Protein AF-A0A177WPM2-F1 (afdb_monomer)

Foldseek 3Di:
DDDDDDDDDDDDPDDDDDDDDDDDDDDDDDDDDDDDDDDPPDDPPPPPVDDPADDPPVRCCVQQPPDDPVLLVLLLVLLVLVLVLVVLVVVLVVLVVVLVVLVVVLVVLVVVLVVCVVPDDPVNVVSVVVSVVSVVVSVVSVVVSVVSVVVSVVSVVVSVVSVVVSLVPPDQDDDDDCRVVVSVVVVSSSVSSNCSNNVVD

Mean predicted aligned error: 16.19 Å

Nearest PDB structures (foldseek):
  6b87-assembly3_C  TM=9.084E-01  e=5.762E-01  synthetic construct
  2i1k-assembly1_A  TM=8.557E-01  e=1.592E+00  Spodoptera frugiperda
  8otz-assembly1_DP  TM=5.257E-01  e=4.172E+00  Bos taurus
  6nct-assembly1_B  TM=4.388E-01  e=2.195E+00  Homo sapiens
  4ovv-assembly1_B  TM=3.674E-01  e=1.356E+00  Homo sapiens

Sequence (201 aa):
MKLSITVLSSVLAVCSVTIANPVDPSSTMSAEVSTSTASPSATPADGSDYPVFPSPDDGLERYCGPFNSDEIAAIQKIAKTRAKIDKMFSKLYNLRLEINAQKKVITEAEQRLNTLLQTPDQESNIAEAELEKHRSVLEELRAELQKLIDKVKSLTKKNKNSKELFIKNLPHESSTDDENSLQSKTIFAYDKCFDYFYYRL

pLDDT: mean 76.06, std 23.15, range [34.16, 98.62]

Structure (mmCIF, N/CA/C/O backbone):
data_AF-A0A177WPM2-F1
#
_entry.id   AF-A0A177WPM2-F1
#
loop_
_atom_site.group_PDB
_atom_site.id
_atom_site.type_symbol
_atom_site.label_atom_id
_atom_site.label_alt_id
_atom_site.label_comp_id
_atom_site.label_asym_id
_atom_site.label_entity_id
_atom_site.label_seq_id
_atom_site.pdbx_PDB_ins_code
_atom_site.Cartn_x
_atom_site.Cartn_y
_atom_site.Cartn_z
_atom_site.occupancy
_atom_site.B_iso_or_equiv
_atom_site.auth_seq_id
_atom_site.auth_comp_id
_atom_site.auth_asym_id
_atom_site.auth_atom_id
_atom_site.pdbx_PDB_model_num
ATOM 1 N N . MET A 1 1 ? -5.002 -29.708 17.224 1.00 40.16 1 MET A N 1
ATOM 2 C CA . MET A 1 1 ? -6.419 -29.544 16.835 1.00 40.16 1 MET A CA 1
ATOM 3 C C . MET A 1 1 ? -6.631 -2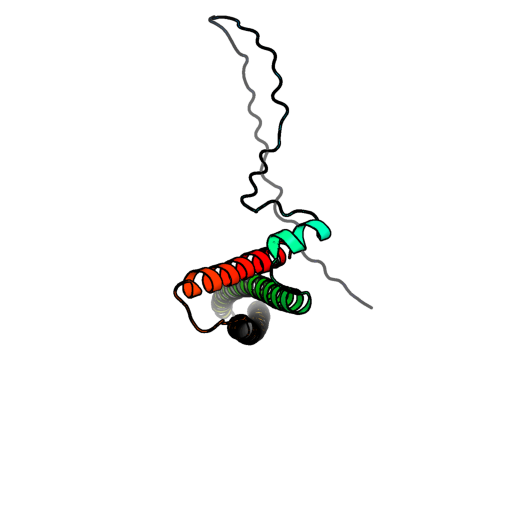8.079 16.492 1.00 40.16 1 MET A C 1
ATOM 5 O O . MET A 1 1 ? -6.278 -27.235 17.301 1.00 40.16 1 MET A O 1
ATOM 9 N N . LYS A 1 2 ? -7.067 -27.781 15.264 1.00 39.41 2 LYS A N 1
ATOM 10 C CA . LYS A 1 2 ? -7.364 -26.423 14.783 1.00 39.41 2 LYS A CA 1
ATOM 11 C C . LYS A 1 2 ? -8.858 -26.179 14.983 1.00 39.41 2 LYS A C 1
ATOM 13 O O . LYS A 1 2 ? -9.643 -27.006 14.533 1.00 39.41 2 LYS A O 1
ATOM 18 N N . LEU A 1 3 ? -9.235 -25.078 15.626 1.00 38.34 3 LEU A N 1
ATOM 19 C CA . LEU A 1 3 ? -10.618 -24.607 15.659 1.00 38.34 3 LEU A CA 1
ATOM 20 C C . LEU A 1 3 ? -10.690 -23.298 14.880 1.00 38.34 3 LEU A C 1
ATOM 22 O O . LEU A 1 3 ? -10.199 -22.261 15.316 1.00 38.34 3 LEU A O 1
ATOM 26 N N . SER A 1 4 ? -11.252 -23.405 13.682 1.00 43.75 4 SER A N 1
ATOM 27 C CA . SER A 1 4 ? -11.635 -22.296 12.821 1.00 43.75 4 SER A CA 1
ATOM 28 C C . SER A 1 4 ? -12.949 -21.725 13.347 1.00 43.75 4 SER A C 1
ATOM 30 O O . SER A 1 4 ? -13.940 -22.448 13.402 1.00 43.75 4 SER A O 1
ATOM 32 N N . ILE A 1 5 ? -12.972 -20.449 13.724 1.00 46.88 5 ILE A N 1
ATOM 33 C CA . ILE A 1 5 ? -14.212 -19.736 14.044 1.00 46.88 5 ILE A CA 1
ATOM 34 C C . ILE A 1 5 ? -14.462 -18.745 12.909 1.00 46.88 5 ILE A C 1
ATOM 36 O O . ILE A 1 5 ? -13.789 -17.725 12.787 1.00 46.88 5 ILE A O 1
ATOM 40 N N . THR A 1 6 ? -15.408 -19.102 12.045 1.00 51.56 6 THR A N 1
ATOM 41 C CA . THR A 1 6 ? -15.988 -18.243 11.011 1.00 51.56 6 THR A CA 1
ATOM 42 C C . THR A 1 6 ? -17.313 -17.714 11.556 1.00 51.56 6 THR A C 1
ATOM 44 O O . THR A 1 6 ? -18.275 -18.458 11.704 1.00 51.56 6 THR A O 1
ATOM 47 N N . VAL A 1 7 ? -17.329 -16.432 11.903 1.00 51.81 7 VAL A N 1
ATOM 48 C CA . VAL A 1 7 ? -18.428 -15.652 12.497 1.00 51.81 7 VAL A CA 1
ATOM 49 C C . VAL A 1 7 ? -18.253 -14.284 11.820 1.00 51.81 7 VAL A C 1
ATOM 51 O O . VAL A 1 7 ? -17.165 -13.734 11.896 1.00 51.81 7 VAL A O 1
ATOM 54 N N . LEU A 1 8 ? -19.157 -13.677 11.056 1.00 41.59 8 LEU A N 1
ATOM 55 C CA . LEU A 1 8 ? -20.591 -13.826 10.879 1.00 41.59 8 LEU A CA 1
ATOM 56 C C . LEU A 1 8 ? -20.920 -13.169 9.514 1.00 41.59 8 LEU A C 1
ATOM 58 O O . LEU A 1 8 ? -20.609 -11.999 9.307 1.00 41.59 8 LEU A O 1
ATOM 62 N N . SER A 1 9 ? -21.546 -13.887 8.583 1.00 46.09 9 SER A N 1
ATOM 63 C CA . SER A 1 9 ? -22.223 -13.295 7.421 1.00 46.09 9 SER A CA 1
ATOM 64 C C . SER A 1 9 ? -23.662 -13.773 7.481 1.00 46.09 9 SER A C 1
ATOM 66 O O . SER A 1 9 ? -23.925 -14.916 7.125 1.00 46.09 9 SER A O 1
ATOM 68 N N . SER A 1 10 ? -24.554 -12.965 8.060 1.00 43.94 10 SER A N 1
ATOM 69 C CA . SER A 1 10 ? -26.019 -13.106 7.962 1.00 43.94 10 SER A CA 1
ATOM 70 C C . SER A 1 10 ? -26.719 -12.054 8.818 1.00 43.94 10 SER A C 1
ATOM 72 O O . SER A 1 10 ? -27.220 -12.361 9.892 1.00 43.94 10 SER A O 1
ATOM 74 N N . VAL A 1 11 ? -26.790 -10.816 8.338 1.00 57.12 11 VAL A N 1
ATOM 75 C CA . VAL A 1 11 ? -27.919 -9.926 8.640 1.00 57.12 11 VAL A CA 1
ATOM 76 C C . VAL A 1 11 ? -28.103 -9.056 7.405 1.00 57.12 11 VAL A C 1
ATOM 78 O O . VAL A 1 11 ? -27.207 -8.278 7.111 1.00 57.12 11 VAL A O 1
ATOM 81 N N . LEU A 1 12 ? -29.195 -9.268 6.662 1.00 48.56 12 LEU A N 1
ATOM 82 C CA . LEU A 1 12 ? -29.931 -8.313 5.808 1.00 48.56 12 LEU A CA 1
ATOM 83 C C . LEU A 1 12 ? -30.777 -9.098 4.787 1.00 48.56 12 LEU A C 1
ATOM 85 O O . LEU A 1 12 ? -30.437 -9.195 3.613 1.00 48.56 12 LEU A O 1
ATOM 89 N N . ALA A 1 13 ? -31.891 -9.674 5.239 1.00 45.53 13 ALA A N 1
ATOM 90 C CA . ALA A 1 13 ? -32.932 -10.171 4.339 1.00 45.53 13 ALA A CA 1
ATOM 91 C C . ALA A 1 13 ? -34.299 -10.184 5.036 1.00 45.53 13 ALA A C 1
ATOM 93 O O . ALA A 1 13 ? -34.909 -11.234 5.200 1.00 45.53 13 ALA A O 1
ATOM 94 N N . VAL A 1 14 ? -34.777 -9.013 5.463 1.00 48.50 14 VAL A N 1
ATOM 95 C CA . VAL A 1 14 ? -36.208 -8.792 5.725 1.00 48.50 14 VAL A CA 1
ATOM 96 C C . VAL A 1 14 ? -36.560 -7.371 5.285 1.00 48.50 14 VAL A C 1
ATOM 98 O O . VAL A 1 14 ? -36.500 -6.442 6.079 1.00 48.50 14 VAL A O 1
ATOM 101 N N . CYS A 1 15 ? -36.918 -7.207 4.011 1.00 46.34 15 CYS A N 1
ATOM 102 C CA . CYS A 1 15 ? -37.706 -6.067 3.539 1.00 46.34 15 CYS A CA 1
ATOM 103 C C . CYS A 1 15 ? -38.828 -6.598 2.643 1.00 46.34 15 CYS A C 1
ATOM 105 O O . CYS A 1 15 ? -38.654 -6.863 1.458 1.00 46.34 15 CYS A O 1
ATOM 107 N N . SER A 1 16 ? -39.945 -6.822 3.325 1.00 42.31 16 SER A N 1
ATOM 108 C CA . SER A 1 16 ? -41.338 -6.975 2.926 1.00 42.31 16 SER A CA 1
ATOM 109 C C . SER A 1 16 ? -41.726 -6.702 1.469 1.00 42.31 16 SER A C 1
ATOM 111 O O . SER A 1 16 ? -41.547 -5.615 0.927 1.00 42.31 16 SER A O 1
ATOM 113 N N . VAL A 1 17 ? -42.404 -7.705 0.914 1.00 43.28 17 VAL A N 1
ATOM 114 C CA . VAL A 1 17 ? -43.267 -7.647 -0.264 1.00 43.28 17 VAL A CA 1
ATOM 115 C C . VAL A 1 17 ? -44.535 -6.858 0.079 1.00 43.28 17 VAL A C 1
ATOM 117 O O . VAL A 1 17 ? -45.281 -7.266 0.966 1.00 43.28 17 VAL A O 1
ATOM 120 N N . THR A 1 18 ? -44.823 -5.795 -0.673 1.00 51.38 18 THR A N 1
ATOM 121 C CA . THR A 1 18 ? -46.186 -5.259 -0.805 1.00 51.38 18 THR A CA 1
ATOM 122 C C . THR A 1 18 ? -46.524 -5.209 -2.289 1.00 51.38 18 THR A C 1
ATOM 124 O O . THR A 1 18 ? -46.035 -4.359 -3.029 1.00 51.38 18 THR A O 1
ATOM 127 N N . ILE A 1 19 ? -47.335 -6.174 -2.718 1.00 49.84 19 ILE A N 1
ATOM 128 C CA . ILE A 1 19 ? -47.932 -6.257 -4.051 1.00 49.84 19 ILE A CA 1
ATOM 129 C C . ILE A 1 19 ? -49.145 -5.325 -4.073 1.00 49.84 19 ILE A C 1
ATOM 131 O O . ILE A 1 19 ? -50.042 -5.465 -3.244 1.00 49.84 19 ILE A O 1
ATOM 135 N N . ALA A 1 20 ? -49.194 -4.411 -5.040 1.00 42.28 20 ALA A N 1
ATOM 136 C CA . ALA A 1 20 ? -50.416 -3.720 -5.435 1.00 42.28 20 ALA A CA 1
ATOM 137 C C . ALA A 1 20 ? -50.595 -3.879 -6.953 1.00 42.28 20 ALA A C 1
ATOM 139 O O . ALA A 1 20 ? -49.691 -3.575 -7.729 1.00 42.28 20 ALA A O 1
ATOM 140 N N . ASN A 1 21 ? -51.747 -4.430 -7.342 1.00 47.97 21 ASN A N 1
ATOM 141 C CA . ASN A 1 21 ? -52.145 -4.765 -8.712 1.00 47.97 21 ASN A CA 1
ATOM 142 C C . ASN A 1 21 ? -52.144 -3.550 -9.660 1.00 47.97 21 ASN A C 1
ATOM 144 O O . ASN A 1 21 ? -52.648 -2.496 -9.267 1.00 47.97 21 ASN A O 1
ATOM 148 N N . PRO A 1 22 ? -51.741 -3.702 -10.934 1.00 44.12 22 PRO A N 1
ATOM 149 C CA . PRO A 1 22 ? -52.145 -2.777 -11.980 1.00 44.12 22 PRO A CA 1
ATOM 150 C C . PRO A 1 22 ? -53.532 -3.166 -12.522 1.00 44.12 22 PRO A C 1
ATOM 152 O O . PRO A 1 22 ? -53.772 -4.310 -12.905 1.00 44.12 22 PRO A O 1
ATOM 155 N N . VAL A 1 23 ? -54.447 -2.197 -12.516 1.00 44.03 23 VAL A N 1
ATOM 156 C CA . VAL A 1 23 ? -55.744 -2.248 -13.205 1.00 44.03 23 VAL A CA 1
ATOM 157 C C . VAL A 1 23 ? -55.531 -1.982 -14.699 1.00 44.03 23 VAL A C 1
ATOM 159 O O . VAL A 1 23 ? -54.670 -1.186 -15.072 1.00 44.03 23 VAL A O 1
ATOM 162 N N . ASP A 1 24 ? -56.318 -2.683 -15.515 1.00 42.44 24 ASP A N 1
ATOM 163 C CA . ASP A 1 24 ? -56.271 -2.761 -16.978 1.00 42.44 24 ASP A CA 1
ATOM 164 C C . ASP A 1 24 ? -56.258 -1.420 -17.748 1.00 42.44 24 ASP A C 1
ATOM 166 O O . ASP A 1 24 ? -56.776 -0.405 -17.270 1.00 42.44 24 ASP A O 1
ATOM 170 N N . PRO A 1 25 ? -55.725 -1.429 -18.990 1.00 50.38 25 PRO A N 1
ATOM 171 C CA . PRO A 1 25 ? -55.579 -0.266 -19.853 1.00 50.38 25 PRO A CA 1
ATOM 172 C C . PRO A 1 25 ? -56.824 -0.033 -20.727 1.00 50.38 25 PRO A C 1
ATOM 174 O O . PRO A 1 25 ? -57.435 -0.962 -21.248 1.00 50.38 25 PRO A O 1
ATOM 177 N N . SER A 1 26 ? -57.163 1.231 -20.973 1.00 35.81 26 SER A N 1
ATOM 178 C CA . SER A 1 26 ? -58.106 1.642 -22.021 1.00 35.81 26 SER A CA 1
ATOM 179 C C . SER A 1 26 ? -57.570 2.951 -22.614 1.00 35.81 26 SER A C 1
ATOM 181 O O . SER A 1 26 ? -57.356 3.904 -21.873 1.00 35.81 26 SER A O 1
ATOM 183 N N . SER A 1 27 ? -57.047 2.915 -23.852 1.00 37.28 27 SER A N 1
ATOM 184 C CA . SER A 1 27 ? -57.755 3.311 -25.093 1.00 37.28 27 SER A CA 1
ATOM 185 C C . SER A 1 27 ? -57.838 4.847 -25.193 1.00 37.28 27 SER A C 1
ATOM 187 O O . SER A 1 27 ? -58.328 5.476 -24.271 1.00 37.28 27 SER A O 1
ATOM 189 N N . THR A 1 28 ? -57.412 5.588 -26.218 1.00 37.12 28 THR A N 1
ATOM 190 C CA . THR A 1 28 ? -57.074 5.374 -27.634 1.00 37.12 28 THR A CA 1
ATOM 191 C C . THR A 1 28 ? -56.485 6.708 -28.138 1.00 37.12 28 THR A C 1
ATOM 193 O O . THR A 1 28 ? -56.914 7.750 -27.650 1.00 37.12 28 THR A O 1
ATOM 196 N N . MET A 1 29 ? -55.547 6.700 -29.100 1.00 34.16 29 MET A N 1
ATOM 197 C CA . MET A 1 29 ? -55.645 7.424 -30.392 1.00 34.16 29 MET A CA 1
ATOM 198 C C . MET A 1 29 ? -54.278 7.561 -31.100 1.00 34.16 29 MET A C 1
ATOM 200 O O . MET A 1 29 ? -53.400 8.299 -30.672 1.00 34.16 29 MET A O 1
ATOM 204 N N . SER A 1 30 ? -54.165 6.791 -32.188 1.00 37.53 30 SER A N 1
ATOM 205 C CA . SER A 1 30 ? -53.480 6.994 -33.477 1.00 37.53 30 SER A CA 1
ATOM 206 C C . SER A 1 30 ? -52.332 8.005 -33.618 1.00 37.53 30 SER A C 1
ATOM 208 O O . SER A 1 30 ? -52.551 9.202 -33.490 1.00 37.53 30 SER A O 1
ATOM 210 N N . ALA A 1 31 ? -51.188 7.543 -34.142 1.00 36.12 31 ALA A N 1
ATOM 211 C CA . ALA A 1 31 ? -50.852 7.717 -35.567 1.00 36.12 31 ALA A CA 1
ATOM 212 C C . ALA A 1 31 ? -49.514 7.037 -35.952 1.00 36.12 31 ALA A C 1
ATOM 214 O O . ALA A 1 31 ? -48.470 7.301 -35.370 1.00 36.12 31 ALA A O 1
ATOM 215 N N . GLU A 1 32 ? -49.611 6.186 -36.977 1.00 35.59 32 GLU A N 1
ATOM 216 C CA . GLU A 1 32 ? -48.670 6.031 -38.102 1.00 35.59 32 GLU A CA 1
ATOM 217 C C . GLU A 1 32 ? -47.289 5.371 -37.898 1.00 35.59 32 GLU A C 1
ATOM 219 O O . GLU A 1 32 ? -46.257 5.976 -37.631 1.00 35.59 32 GLU A O 1
ATOM 224 N N . VAL A 1 33 ? -47.314 4.059 -38.153 1.00 34.88 33 VAL A N 1
ATOM 225 C CA . VAL A 1 33 ? -46.445 3.277 -39.053 1.00 34.88 33 VAL A CA 1
ATOM 226 C C . VAL A 1 33 ? -45.285 4.033 -39.723 1.00 34.88 33 VAL A C 1
ATOM 228 O O . VAL A 1 33 ? -45.478 4.819 -40.646 1.00 34.88 33 VAL A O 1
ATOM 231 N N . SER A 1 34 ? -44.062 3.598 -39.419 1.00 36.03 34 SER A N 1
ATOM 232 C CA . SER A 1 34 ? -43.077 3.253 -40.452 1.00 36.03 34 SER A CA 1
ATOM 233 C C . SER A 1 34 ? -42.105 2.209 -39.917 1.00 36.03 34 SER A C 1
ATOM 235 O O . SER A 1 34 ? -41.274 2.453 -39.047 1.00 36.03 34 SER A O 1
ATOM 237 N N . THR A 1 35 ? -42.259 1.006 -40.454 1.00 37.47 35 THR A N 1
ATOM 238 C CA . THR A 1 35 ? -41.322 -0.107 -40.378 1.00 37.47 35 THR A CA 1
ATOM 239 C C . THR A 1 35 ? -39.949 0.311 -40.899 1.00 37.47 35 THR A C 1
ATOM 241 O O . THR A 1 35 ? -39.810 0.619 -42.081 1.00 37.47 35 THR A O 1
ATOM 244 N N . SER A 1 36 ? -38.924 0.236 -40.053 1.00 38.66 36 SER A N 1
ATOM 245 C CA . SER A 1 36 ? -37.563 -0.010 -40.521 1.00 38.66 36 SER A CA 1
ATOM 246 C C . SER A 1 36 ? -36.874 -0.976 -39.571 1.00 38.66 36 SER A C 1
ATOM 248 O O . SER A 1 36 ? -36.447 -0.645 -38.466 1.00 38.66 36 SER A O 1
ATOM 250 N N . THR A 1 37 ? -36.861 -2.224 -40.015 1.00 44.16 37 THR A N 1
ATOM 251 C CA . THR A 1 37 ? -36.169 -3.355 -39.423 1.00 44.16 37 THR A CA 1
ATOM 252 C C . THR A 1 37 ? -34.667 -3.146 -39.611 1.00 44.16 37 THR A C 1
ATOM 254 O O . THR A 1 37 ? -34.124 -3.446 -40.669 1.00 44.16 37 THR A O 1
ATOM 257 N N . ALA A 1 38 ? -33.982 -2.641 -38.589 1.00 37.84 38 ALA A N 1
ATOM 258 C CA . ALA A 1 38 ? -32.531 -2.739 -38.487 1.00 37.84 38 ALA A CA 1
ATOM 259 C C . ALA A 1 38 ? -32.161 -2.945 -37.017 1.00 37.84 38 ALA A C 1
ATOM 261 O O . ALA A 1 38 ? -32.220 -2.035 -36.196 1.00 37.84 38 ALA A O 1
ATOM 262 N N . SER A 1 39 ? -31.840 -4.195 -36.696 1.00 40.00 39 SER A N 1
ATOM 263 C CA . SER A 1 39 ? -31.332 -4.625 -35.398 1.00 40.00 39 SER A CA 1
ATOM 264 C C . SER A 1 39 ? -30.066 -3.834 -35.042 1.00 40.00 39 SER A C 1
ATOM 266 O O . SER A 1 39 ? -29.096 -3.909 -35.804 1.00 40.00 39 SER A O 1
ATOM 268 N N . PRO A 1 40 ? -30.007 -3.099 -33.916 1.00 35.53 40 PRO A N 1
ATOM 269 C CA . PRO A 1 40 ? -28.729 -2.669 -33.392 1.00 35.53 40 PRO A CA 1
ATOM 270 C C . PRO A 1 40 ? -28.103 -3.903 -32.746 1.00 35.53 40 PRO A C 1
ATOM 272 O O . PRO A 1 40 ? -28.465 -4.305 -31.640 1.00 35.53 40 PRO A O 1
ATOM 275 N N . SER A 1 41 ? -27.175 -4.539 -33.464 1.00 38.31 41 SER A N 1
ATOM 276 C CA . SER A 1 41 ? -26.220 -5.442 -32.832 1.00 38.31 41 SER A CA 1
ATOM 277 C C . SER A 1 41 ? -25.578 -4.669 -31.688 1.00 38.31 41 SER A C 1
ATOM 279 O O . SER A 1 41 ? -24.929 -3.647 -31.912 1.00 38.31 41 SER A O 1
ATOM 281 N N . ALA A 1 42 ? -25.828 -5.129 -30.467 1.00 38.91 42 ALA A N 1
ATOM 282 C CA . ALA A 1 42 ? -25.265 -4.582 -29.253 1.00 38.91 42 ALA A CA 1
ATOM 283 C C . ALA A 1 42 ? -23.743 -4.747 -29.295 1.00 38.91 42 ALA A C 1
ATOM 285 O O . ALA A 1 42 ? -23.199 -5.772 -28.892 1.00 38.91 42 ALA A O 1
ATOM 286 N N . THR A 1 43 ? -23.043 -3.739 -29.805 1.00 42.47 43 THR A N 1
ATOM 287 C CA . THR A 1 43 ? -21.649 -3.519 -29.439 1.00 42.47 43 THR A CA 1
ATOM 288 C C . THR A 1 43 ? -21.675 -3.107 -27.970 1.00 42.47 43 THR A C 1
ATOM 290 O O . THR A 1 43 ? -22.331 -2.109 -27.654 1.00 42.47 43 THR A O 1
ATOM 293 N N . PRO A 1 44 ? -21.023 -3.830 -27.045 1.00 38.91 44 PRO A N 1
ATOM 294 C CA . PRO A 1 44 ? -20.824 -3.298 -25.712 1.00 38.91 44 PRO A CA 1
ATOM 295 C C . PRO A 1 44 ? -19.965 -2.053 -25.898 1.00 38.91 44 PRO A C 1
ATOM 297 O O . PRO A 1 44 ? -18.810 -2.143 -26.316 1.00 38.91 44 PRO A O 1
ATOM 300 N N . ALA A 1 45 ? -20.543 -0.884 -25.641 1.00 42.56 45 ALA A N 1
ATOM 301 C CA . ALA A 1 45 ? -19.779 0.318 -25.378 1.00 42.56 45 ALA A CA 1
ATOM 302 C C . ALA A 1 45 ? -19.097 0.122 -24.018 1.00 42.56 45 ALA A C 1
ATOM 304 O O . ALA A 1 45 ? -19.486 0.719 -23.018 1.00 42.56 45 ALA A O 1
ATOM 305 N N . ASP A 1 46 ? -18.103 -0.765 -23.977 1.00 44.06 46 ASP A N 1
ATOM 306 C CA . ASP A 1 46 ? -17.103 -0.777 -22.924 1.00 44.06 46 ASP A CA 1
ATOM 307 C C . ASP A 1 46 ? -16.154 0.377 -23.239 1.00 44.06 46 ASP A C 1
ATOM 309 O O . ASP A 1 46 ? -15.056 0.219 -23.770 1.00 44.06 46 ASP A O 1
ATOM 313 N N . GLY A 1 47 ? -16.663 1.587 -22.999 1.00 39.97 47 GLY A N 1
ATOM 314 C CA . GLY A 1 47 ? -15.882 2.810 -22.907 1.00 39.97 47 GLY A CA 1
ATOM 315 C C . GLY A 1 47 ? -15.038 2.750 -21.644 1.00 39.97 47 GLY A C 1
ATOM 316 O O . GLY A 1 47 ? -15.201 3.548 -20.730 1.00 39.97 47 GLY A O 1
ATOM 317 N N . SER A 1 48 ? -14.162 1.754 -21.576 1.00 41.81 48 SER A N 1
ATOM 318 C CA . SER A 1 48 ? -12.977 1.821 -20.757 1.00 41.81 48 SER A CA 1
ATOM 319 C C . SER A 1 48 ? -12.156 2.969 -21.342 1.00 41.81 48 SER A C 1
ATOM 321 O O . SER A 1 48 ? -11.565 2.830 -22.411 1.00 41.81 48 SER A O 1
ATOM 323 N N . ASP A 1 49 ? -12.088 4.092 -20.627 1.00 47.41 49 ASP A N 1
ATOM 324 C CA . ASP A 1 49 ? -11.147 5.192 -20.897 1.00 47.41 49 ASP A CA 1
ATOM 325 C C . ASP A 1 49 ? -9.669 4.741 -20.822 1.00 47.41 49 ASP A C 1
ATOM 327 O O . ASP A 1 49 ? -8.746 5.543 -20.980 1.00 47.41 49 ASP A O 1
ATOM 331 N N . TYR A 1 50 ? -9.410 3.451 -20.580 1.00 47.66 50 TYR A N 1
ATOM 332 C CA . TYR A 1 50 ? -8.080 2.876 -20.625 1.00 47.66 50 TYR A CA 1
ATOM 333 C C . TYR A 1 50 ? -7.694 2.504 -22.060 1.00 47.66 50 TYR A C 1
ATOM 335 O O . TYR A 1 50 ? -8.455 1.830 -22.760 1.00 47.66 50 TYR A O 1
ATOM 343 N N . PRO A 1 51 ? -6.488 2.892 -22.510 1.00 50.72 51 PRO A N 1
ATOM 344 C CA . PRO A 1 51 ? -6.001 2.508 -23.821 1.00 50.72 51 PRO A CA 1
ATOM 345 C C . PRO A 1 51 ? -5.990 0.981 -23.965 1.00 50.72 51 PRO A C 1
ATOM 347 O O . PRO A 1 51 ? -5.402 0.270 -23.151 1.00 50.72 51 PRO A O 1
ATOM 350 N N . VAL A 1 52 ? -6.617 0.476 -25.029 1.00 51.09 52 VAL A N 1
ATOM 351 C CA . VAL A 1 52 ? -6.517 -0.932 -25.429 1.00 51.09 52 VAL A CA 1
ATOM 352 C C . VAL A 1 52 ? -5.068 -1.194 -25.831 1.00 51.09 52 VAL A C 1
ATOM 354 O O . VAL A 1 52 ? -4.608 -0.728 -26.877 1.00 51.09 52 VAL A O 1
ATOM 357 N N . PHE A 1 53 ? -4.320 -1.902 -24.985 1.00 53.34 53 PHE A N 1
ATOM 358 C CA . PHE A 1 53 ? -2.933 -2.229 -25.285 1.00 53.34 53 PHE A CA 1
ATOM 359 C C . PHE A 1 53 ? -2.821 -3.594 -26.009 1.00 53.34 53 PHE A C 1
ATOM 361 O O . PHE A 1 53 ? -3.429 -4.564 -25.559 1.00 53.34 53 PHE A O 1
ATOM 368 N N . PRO A 1 54 ? -2.021 -3.707 -27.090 1.00 54.44 54 PRO A N 1
ATOM 369 C CA . PRO A 1 54 ? -1.829 -4.942 -27.865 1.00 54.44 54 PRO A CA 1
ATOM 370 C C . PRO A 1 54 ? -1.103 -6.057 -27.086 1.00 54.44 54 PRO A C 1
ATOM 372 O O . PRO A 1 54 ? -0.593 -5.836 -25.988 1.00 54.44 54 PRO A O 1
ATOM 375 N N . SER A 1 55 ? -1.056 -7.267 -27.647 1.00 54.75 55 SER A N 1
ATOM 376 C CA . SER A 1 55 ? -0.356 -8.444 -27.099 1.00 54.75 55 SER A CA 1
ATOM 377 C C . SER A 1 55 ? 1.095 -8.133 -26.660 1.00 54.75 55 SER A C 1
ATOM 379 O O . SER A 1 55 ? 1.701 -7.180 -27.154 1.00 54.75 55 SER A O 1
ATOM 381 N N . PRO A 1 56 ? 1.667 -8.898 -25.704 1.00 56.94 56 PRO A N 1
ATOM 382 C CA . PRO A 1 56 ? 2.989 -8.626 -25.125 1.00 56.94 56 PRO A CA 1
ATOM 383 C C . PRO A 1 56 ? 4.127 -8.471 -26.142 1.00 56.94 56 PRO A C 1
ATOM 385 O O . PRO A 1 56 ? 5.045 -7.695 -25.879 1.00 56.94 56 PRO A O 1
ATOM 388 N N . ASP A 1 57 ? 4.034 -9.169 -27.276 1.00 57.34 57 ASP A N 1
ATOM 389 C CA . ASP A 1 57 ? 5.095 -9.246 -28.282 1.00 57.34 57 ASP A CA 1
ATOM 390 C C . ASP A 1 57 ? 5.048 -8.078 -29.288 1.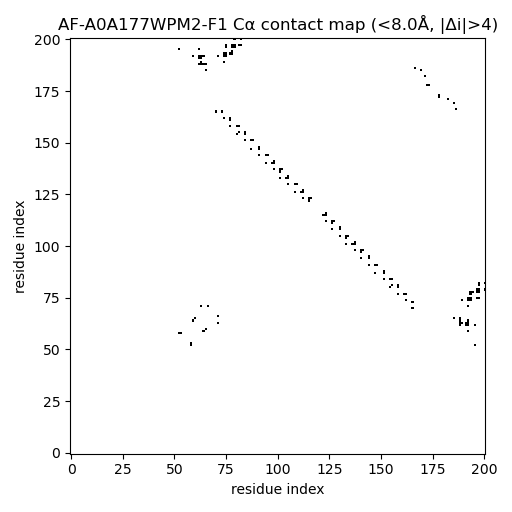00 57.34 57 ASP A C 1
ATOM 392 O O . ASP A 1 57 ? 6.092 -7.518 -29.604 1.00 57.34 57 ASP A O 1
ATOM 396 N N . ASP A 1 58 ? 3.859 -7.606 -29.688 1.00 62.19 58 ASP A N 1
ATOM 397 C CA . ASP A 1 58 ? 3.708 -6.463 -30.615 1.00 62.19 58 ASP A CA 1
ATOM 398 C C . ASP A 1 58 ? 3.673 -5.105 -29.887 1.00 62.19 58 ASP A C 1
ATOM 400 O O . ASP A 1 58 ? 3.897 -4.036 -30.463 1.00 62.19 58 ASP A O 1
ATOM 404 N N . GLY A 1 59 ? 3.350 -5.118 -28.591 1.00 71.19 59 GLY A N 1
ATOM 405 C CA . GLY A 1 59 ? 3.265 -3.911 -27.778 1.00 71.19 59 GLY A CA 1
ATOM 406 C C . GLY A 1 59 ? 4.622 -3.375 -27.338 1.00 71.19 59 GLY A C 1
ATOM 407 O O . GLY A 1 59 ? 4.798 -2.163 -27.241 1.00 71.19 59 GLY A O 1
ATOM 408 N N . LEU A 1 60 ? 5.602 -4.237 -27.077 1.00 81.12 60 LEU A N 1
ATOM 409 C CA . LEU A 1 60 ? 6.846 -3.781 -26.465 1.00 81.12 60 LEU A CA 1
ATOM 410 C C . LEU A 1 60 ? 7.583 -2.766 -27.352 1.00 81.12 60 LEU A C 1
ATOM 412 O O . LEU A 1 60 ? 7.938 -1.692 -26.879 1.00 81.12 60 LEU A O 1
ATOM 416 N N . GLU A 1 61 ? 7.725 -3.049 -28.646 1.00 81.62 61 GLU A N 1
ATOM 417 C CA . GLU A 1 61 ? 8.375 -2.136 -29.594 1.00 81.62 61 GLU A CA 1
ATOM 418 C C . GLU A 1 61 ? 7.607 -0.810 -29.729 1.00 81.62 61 GLU A C 1
ATOM 420 O O . GLU A 1 61 ? 8.191 0.271 -29.650 1.00 81.62 61 GLU A O 1
ATOM 425 N N . ARG A 1 62 ? 6.273 -0.873 -29.834 1.00 85.19 62 ARG A N 1
ATOM 426 C CA . ARG A 1 62 ? 5.413 0.308 -30.015 1.00 85.19 62 ARG A CA 1
ATOM 427 C C . ARG A 1 62 ? 5.434 1.272 -28.828 1.00 85.19 62 ARG A C 1
ATOM 429 O O . ARG A 1 62 ? 5.331 2.484 -29.027 1.00 85.19 62 ARG A O 1
ATOM 436 N N . TYR A 1 63 ? 5.471 0.747 -27.604 1.00 88.19 63 TYR A N 1
ATOM 437 C CA . TYR A 1 63 ? 5.370 1.559 -26.388 1.00 88.19 63 TYR A CA 1
ATOM 438 C C . TYR A 1 63 ? 6.726 1.839 -25.741 1.00 88.19 63 TYR A C 1
ATOM 440 O O . TYR A 1 63 ? 6.836 2.832 -25.027 1.00 88.19 63 TYR A O 1
ATOM 448 N N . CYS A 1 64 ? 7.737 1.004 -25.994 1.00 89.75 64 CYS A N 1
ATOM 449 C CA . CYS A 1 64 ? 9.057 1.127 -25.387 1.00 89.75 64 CYS A CA 1
ATOM 450 C C . CYS A 1 64 ? 10.196 1.452 -26.352 1.00 89.75 64 CYS A C 1
ATOM 452 O O . CYS A 1 64 ? 11.294 1.713 -25.874 1.00 89.75 64 CYS A O 1
ATOM 454 N N . GLY A 1 65 ? 9.980 1.517 -27.668 1.00 85.25 65 GLY A N 1
ATOM 455 C CA . GLY A 1 65 ? 10.962 2.142 -28.557 1.00 85.25 65 GLY A CA 1
ATOM 456 C C . GLY A 1 65 ? 11.209 3.599 -28.125 1.00 85.25 65 GLY A C 1
ATOM 457 O O . GLY A 1 65 ? 10.233 4.327 -27.913 1.00 85.25 65 GLY A O 1
ATOM 458 N N . PRO A 1 66 ? 12.469 4.048 -27.954 1.00 86.94 66 PRO A N 1
ATOM 459 C CA . PRO A 1 66 ? 13.719 3.488 -28.492 1.00 86.94 66 PRO A CA 1
ATOM 460 C C . PRO A 1 66 ? 14.581 2.677 -27.497 1.00 86.94 66 PRO A C 1
ATOM 462 O O . PRO A 1 66 ? 15.767 2.479 -27.748 1.00 86.94 66 PRO A O 1
ATOM 465 N N . PHE A 1 67 ? 14.040 2.254 -26.355 1.00 89.12 67 PHE A N 1
ATOM 466 C CA . PHE A 1 67 ? 14.833 1.650 -25.284 1.00 89.12 67 PHE A CA 1
ATOM 467 C C . PHE A 1 67 ? 15.328 0.242 -25.617 1.00 89.12 67 PHE A C 1
ATOM 469 O O . PHE A 1 67 ? 14.607 -0.577 -26.189 1.00 89.12 67 PHE A O 1
ATOM 476 N N . ASN A 1 68 ? 16.551 -0.063 -25.186 1.00 89.50 68 ASN A N 1
ATOM 477 C CA . ASN A 1 68 ? 17.086 -1.420 -25.228 1.00 89.50 68 ASN A CA 1
ATOM 478 C C . ASN A 1 68 ? 16.494 -2.298 -24.107 1.00 89.50 68 ASN A C 1
ATOM 480 O O . ASN A 1 68 ? 15.804 -1.828 -23.202 1.00 89.50 68 ASN A O 1
ATOM 484 N N . SER A 1 69 ? 16.783 -3.598 -24.138 1.00 88.62 69 SER A N 1
ATOM 485 C CA . SER A 1 69 ? 16.221 -4.570 -23.191 1.00 88.62 69 SER A CA 1
ATOM 486 C C . SER A 1 69 ? 16.505 -4.253 -21.715 1.00 88.62 69 SER A C 1
ATOM 488 O O . SER A 1 69 ? 15.625 -4.448 -20.872 1.00 88.62 69 SER A O 1
ATOM 490 N N . ASP A 1 70 ? 17.697 -3.746 -21.389 1.00 89.31 70 ASP A N 1
ATOM 491 C CA . ASP A 1 70 ? 18.076 -3.411 -20.009 1.00 89.31 70 ASP A CA 1
ATOM 492 C C . ASP A 1 70 ? 17.327 -2.169 -19.516 1.00 89.31 70 ASP A C 1
AT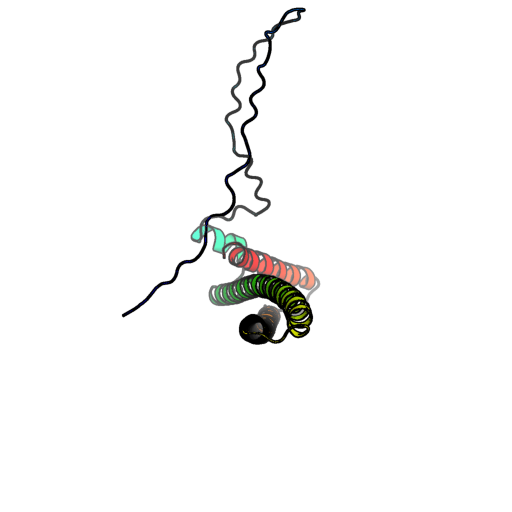OM 494 O O . ASP A 1 70 ? 16.835 -2.122 -18.382 1.00 89.31 70 ASP A O 1
ATOM 498 N N . GLU A 1 71 ? 17.180 -1.176 -20.390 1.00 91.62 71 GLU A N 1
ATOM 499 C CA . GLU A 1 71 ? 16.405 0.031 -20.129 1.00 91.62 71 GLU A CA 1
ATOM 500 C C . GLU A 1 71 ? 14.919 -0.292 -19.939 1.00 91.62 71 GLU A C 1
ATOM 502 O O . GLU A 1 71 ? 14.309 0.144 -18.961 1.00 91.62 71 GLU A O 1
ATOM 507 N N . ILE A 1 72 ? 14.349 -1.138 -20.800 1.00 92.31 72 ILE A N 1
ATOM 508 C CA . ILE A 1 72 ? 12.971 -1.633 -20.675 1.00 92.31 72 ILE A CA 1
ATOM 509 C C . ILE A 1 72 ? 12.776 -2.358 -19.341 1.00 92.31 72 ILE A C 1
ATOM 511 O O . ILE A 1 72 ? 11.795 -2.109 -18.635 1.00 92.31 72 ILE A O 1
ATOM 515 N N . ALA A 1 73 ? 13.712 -3.227 -18.950 1.00 92.25 73 ALA A N 1
ATOM 516 C CA . ALA A 1 73 ? 13.652 -3.924 -17.668 1.00 92.25 73 ALA A CA 1
ATOM 517 C C . ALA A 1 73 ? 13.702 -2.947 -16.477 1.00 92.25 73 ALA A C 1
ATOM 519 O O . ALA A 1 73 ? 12.995 -3.134 -15.476 1.00 92.25 73 ALA A O 1
ATOM 520 N N . ALA A 1 74 ? 14.493 -1.873 -16.580 1.00 94.50 74 ALA A N 1
ATOM 521 C CA . ALA A 1 74 ? 14.538 -0.813 -15.580 1.00 94.50 74 ALA A CA 1
ATOM 522 C C . ALA A 1 74 ? 13.202 -0.055 -15.490 1.00 94.50 74 ALA A C 1
ATOM 524 O O . ALA A 1 74 ? 12.660 0.083 -14.386 1.00 94.50 74 ALA A O 1
ATOM 525 N N . ILE A 1 75 ? 12.626 0.356 -16.625 1.00 95.06 75 ILE A N 1
ATOM 526 C CA . ILE A 1 75 ? 11.315 1.024 -16.692 1.00 95.06 75 ILE A CA 1
ATOM 527 C C . ILE A 1 75 ? 10.226 0.121 -16.106 1.00 95.06 75 ILE A C 1
ATOM 529 O O . ILE A 1 75 ? 9.462 0.552 -15.239 1.00 95.06 75 ILE A O 1
ATOM 533 N N . GLN A 1 76 ? 10.206 -1.161 -16.478 1.00 95.25 76 GLN A N 1
ATOM 534 C CA . GLN A 1 76 ? 9.262 -2.139 -15.943 1.00 95.25 76 GLN A CA 1
ATOM 535 C C . GLN A 1 76 ? 9.362 -2.251 -14.417 1.00 95.25 76 GLN A C 1
ATOM 537 O O . GLN A 1 76 ? 8.347 -2.325 -13.718 1.00 95.25 76 GLN A O 1
ATOM 542 N N . LYS A 1 77 ? 10.580 -2.270 -13.866 1.00 96.19 77 LYS A N 1
ATOM 543 C CA . LYS A 1 77 ? 10.801 -2.333 -12.416 1.00 96.19 77 LYS A CA 1
ATOM 544 C C . LYS A 1 77 ? 10.300 -1.075 -11.707 1.00 96.19 77 LYS A C 1
ATOM 546 O O . LYS A 1 77 ? 9.717 -1.192 -10.623 1.00 96.19 77 LYS A O 1
ATOM 551 N N . ILE A 1 78 ? 10.499 0.101 -12.305 1.00 96.94 78 ILE A N 1
ATOM 552 C CA . ILE A 1 78 ? 9.990 1.381 -11.791 1.00 96.94 78 ILE A CA 1
ATOM 553 C C . ILE A 1 78 ? 8.451 1.382 -11.820 1.00 96.94 78 ILE A C 1
ATOM 555 O O . ILE A 1 78 ? 7.821 1.676 -10.802 1.00 96.94 78 ILE A O 1
ATOM 559 N N . ALA A 1 79 ? 7.834 0.958 -12.927 1.00 97.19 79 ALA A N 1
ATOM 560 C CA . ALA A 1 79 ? 6.380 0.838 -13.075 1.00 97.19 79 ALA A CA 1
ATOM 561 C C . ALA A 1 79 ? 5.761 -0.131 -12.058 1.00 97.19 79 ALA A C 1
ATOM 563 O O . ALA A 1 79 ? 4.856 0.240 -11.309 1.00 97.19 79 ALA A O 1
ATOM 564 N N . LYS A 1 80 ? 6.323 -1.340 -11.924 1.00 96.62 80 LYS A N 1
ATOM 565 C CA . LYS A 1 80 ? 5.894 -2.329 -10.918 1.00 96.62 80 LYS A CA 1
ATOM 566 C C . LYS A 1 80 ? 6.004 -1.801 -9.493 1.00 96.62 80 LYS A C 1
ATOM 568 O O . LYS A 1 80 ? 5.136 -2.054 -8.655 1.00 96.62 80 LYS A O 1
ATOM 573 N N . THR A 1 81 ? 7.074 -1.066 -9.201 1.00 97.12 81 THR A N 1
ATOM 574 C CA . THR A 1 81 ? 7.270 -0.470 -7.877 1.00 97.12 81 THR A CA 1
ATOM 575 C C . THR A 1 81 ? 6.256 0.645 -7.624 1.00 97.12 81 THR A C 1
ATOM 577 O O . THR A 1 81 ? 5.696 0.691 -6.528 1.00 97.12 81 THR A O 1
ATOM 580 N N . ARG A 1 82 ? 5.954 1.488 -8.623 1.00 97.38 82 ARG A N 1
ATOM 581 C CA . ARG A 1 82 ? 4.904 2.513 -8.528 1.00 97.38 82 ARG A CA 1
ATOM 582 C C . ARG A 1 82 ? 3.531 1.891 -8.273 1.00 97.38 82 ARG A C 1
ATOM 584 O O . ARG A 1 82 ? 2.913 2.249 -7.277 1.00 97.38 82 ARG A O 1
ATOM 591 N N . ALA A 1 83 ? 3.120 0.901 -9.066 1.00 96.75 83 ALA A N 1
ATOM 592 C CA . ALA A 1 83 ? 1.839 0.211 -8.890 1.00 96.75 83 ALA A CA 1
ATOM 593 C C . ALA A 1 83 ? 1.708 -0.414 -7.489 1.00 96.75 83 ALA A C 1
ATOM 595 O O . ALA A 1 83 ? 0.666 -0.335 -6.838 1.00 96.75 83 ALA A O 1
ATOM 596 N N . LYS A 1 84 ? 2.797 -0.989 -6.960 1.00 96.75 84 LYS A N 1
ATOM 597 C CA . LYS A 1 84 ? 2.834 -1.500 -5.583 1.00 96.75 84 LYS A CA 1
ATOM 598 C C . LYS A 1 84 ? 2.661 -0.396 -4.536 1.00 96.75 84 LYS A C 1
ATOM 600 O O . LYS A 1 84 ? 1.995 -0.636 -3.532 1.00 96.75 84 LYS A O 1
ATOM 605 N N . ILE A 1 85 ? 3.268 0.774 -4.743 1.00 97.38 85 ILE A N 1
ATOM 606 C CA . ILE A 1 85 ? 3.102 1.941 -3.865 1.00 97.38 85 ILE A CA 1
ATOM 607 C C . ILE A 1 85 ? 1.640 2.403 -3.874 1.00 97.38 85 ILE A C 1
ATOM 609 O O . ILE A 1 85 ? 1.077 2.608 -2.803 1.00 97.38 85 ILE A O 1
ATOM 613 N N . ASP A 1 86 ? 1.000 2.494 -5.041 1.00 96.56 86 ASP A N 1
ATOM 614 C CA . ASP A 1 86 ? -0.403 2.921 -5.141 1.00 96.56 86 ASP A CA 1
ATOM 615 C C . ASP A 1 86 ? -1.354 1.937 -4.451 1.00 96.56 86 ASP A C 1
ATOM 617 O O . ASP A 1 86 ? -2.166 2.344 -3.619 1.00 96.56 86 ASP A O 1
ATOM 621 N N . LYS A 1 87 ? -1.151 0.625 -4.640 1.00 96.06 87 LYS A N 1
ATOM 622 C CA . LYS A 1 87 ? -1.880 -0.410 -3.881 1.00 96.06 87 LYS A CA 1
ATOM 623 C C . LYS A 1 87 ? -1.675 -0.275 -2.364 1.00 96.06 87 LYS A C 1
ATOM 625 O O . LYS A 1 87 ? -2.585 -0.562 -1.587 1.00 96.06 87 LYS A O 1
ATOM 630 N N . MET A 1 88 ? -0.493 0.150 -1.908 1.00 96.94 88 MET A N 1
ATOM 631 C CA . MET A 1 88 ? -0.244 0.413 -0.484 1.00 96.94 88 MET A CA 1
ATOM 632 C C . MET A 1 88 ? -0.925 1.687 0.018 1.00 96.94 88 MET A C 1
ATOM 634 O O . MET A 1 88 ? -1.365 1.698 1.165 1.00 96.94 88 MET A O 1
ATOM 638 N N . PHE A 1 89 ? -1.060 2.728 -0.806 1.00 96.56 89 PHE A N 1
ATOM 639 C CA . PHE A 1 89 ? -1.826 3.920 -0.437 1.00 96.56 89 PHE A CA 1
ATOM 640 C C . PHE A 1 89 ? -3.308 3.604 -0.220 1.00 96.56 89 PHE A C 1
ATOM 642 O O . PHE A 1 89 ? -3.874 4.058 0.773 1.00 96.56 89 PHE A O 1
ATOM 649 N N . SER A 1 90 ? -3.914 2.758 -1.059 1.00 95.25 90 SER A N 1
ATOM 650 C CA . SER A 1 90 ? -5.287 2.281 -0.830 1.00 95.25 90 SER A CA 1
ATOM 651 C C . SER A 1 90 ? -5.416 1.534 0.504 1.00 95.25 90 SER A C 1
ATOM 653 O O . SER A 1 90 ? -6.357 1.763 1.258 1.00 95.25 90 SER A O 1
ATOM 655 N N . LYS A 1 91 ? -4.433 0.691 0.852 1.00 97.38 91 LYS A N 1
ATOM 656 C CA . LYS A 1 91 ? -4.401 0.004 2.156 1.00 97.38 91 LYS A CA 1
ATOM 657 C C . LYS A 1 91 ? -4.244 0.973 3.329 1.00 97.38 91 LYS A C 1
ATOM 659 O O . LYS A 1 91 ? -4.950 0.830 4.319 1.00 97.38 91 LYS A O 1
ATOM 664 N N . LEU A 1 92 ? -3.367 1.975 3.209 1.00 97.88 92 LEU A N 1
ATOM 665 C CA . LEU A 1 92 ? -3.212 3.032 4.216 1.00 97.88 92 LEU A CA 1
ATOM 666 C C . LEU A 1 92 ? -4.525 3.777 4.458 1.00 97.88 92 LEU A C 1
ATOM 668 O O . LEU A 1 92 ? -4.850 4.087 5.602 1.00 97.88 92 LEU A O 1
ATOM 672 N N . TYR A 1 93 ? -5.262 4.079 3.389 1.00 97.38 93 TYR A N 1
ATOM 673 C CA . TYR A 1 93 ? -6.557 4.739 3.486 1.00 97.38 93 TYR A CA 1
ATOM 674 C C . TYR A 1 93 ? -7.565 3.880 4.259 1.00 97.38 93 TYR A C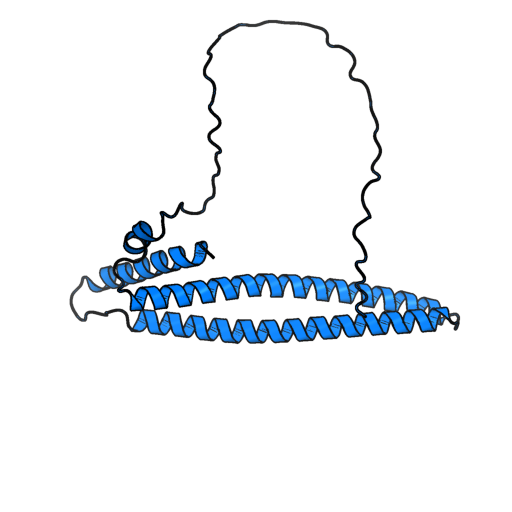 1
ATOM 676 O O . TYR A 1 93 ? -8.120 4.352 5.250 1.00 97.38 93 TYR A O 1
ATOM 684 N N . ASN A 1 94 ? -7.725 2.610 3.878 1.00 97.50 94 ASN A N 1
ATOM 685 C CA . ASN A 1 94 ? -8.646 1.691 4.552 1.00 97.50 94 ASN A CA 1
ATOM 686 C C . ASN A 1 94 ? -8.304 1.513 6.035 1.00 97.50 94 ASN A C 1
ATOM 688 O O . ASN A 1 94 ? -9.182 1.612 6.886 1.00 97.50 94 ASN A O 1
ATOM 692 N N . LEU A 1 95 ? -7.021 1.355 6.361 1.00 98.12 95 LEU A N 1
ATOM 693 C CA . LEU A 1 95 ? -6.585 1.170 7.743 1.00 98.12 95 LEU A CA 1
ATOM 694 C C . LEU A 1 95 ? -6.846 2.410 8.613 1.00 98.12 95 LEU A C 1
ATOM 696 O O . LEU A 1 95 ? -7.179 2.300 9.790 1.00 98.12 95 LEU A O 1
ATOM 700 N N . ARG A 1 96 ? -6.760 3.618 8.039 1.00 98.19 96 ARG A N 1
ATOM 701 C CA . ARG A 1 96 ? -7.163 4.850 8.740 1.00 98.19 96 ARG A CA 1
ATOM 702 C C . ARG A 1 96 ? -8.664 4.892 9.014 1.00 9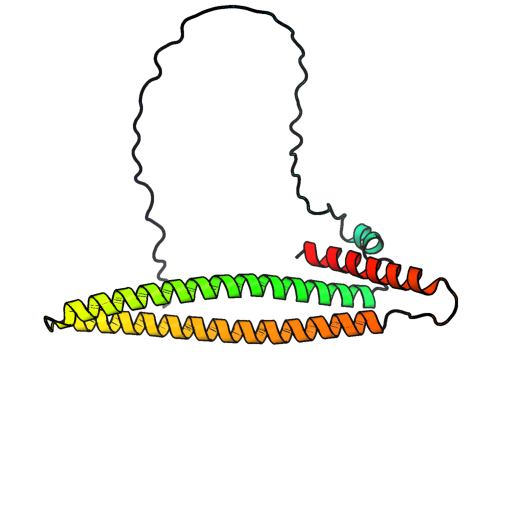8.19 96 ARG A C 1
ATOM 704 O O . ARG A 1 96 ? -9.058 5.367 10.078 1.00 98.19 96 ARG A O 1
ATOM 711 N N . LEU A 1 97 ? -9.489 4.425 8.075 1.00 98.06 97 LEU A N 1
ATOM 712 C CA . LEU A 1 97 ? -10.933 4.319 8.290 1.00 98.06 97 LEU A CA 1
ATOM 713 C C . LEU A 1 97 ? -11.247 3.330 9.414 1.00 98.06 97 LEU A C 1
ATOM 715 O O . LEU A 1 97 ? -12.038 3.656 10.295 1.00 98.06 97 LEU A O 1
ATOM 719 N N . GLU A 1 98 ? -10.579 2.180 9.426 1.00 98.25 98 GLU A N 1
ATOM 720 C CA . GLU A 1 98 ? -10.740 1.154 10.456 1.00 98.25 98 GLU A CA 1
ATOM 721 C C . GLU A 1 98 ? -10.324 1.661 11.841 1.00 98.25 98 GLU A C 1
ATOM 723 O O . GLU A 1 98 ? -11.092 1.557 12.791 1.00 98.25 98 GLU A O 1
ATOM 728 N N . ILE A 1 99 ? -9.179 2.344 11.945 1.00 98.62 99 ILE A N 1
ATOM 729 C CA . ILE A 1 99 ? -8.750 3.022 13.180 1.00 98.62 99 ILE A CA 1
ATOM 730 C C . ILE A 1 99 ? -9.807 4.020 13.665 1.00 98.62 99 ILE A C 1
ATOM 732 O O . ILE A 1 99 ? -10.078 4.112 14.863 1.00 98.62 99 ILE A O 1
ATOM 736 N N . ASN A 1 100 ? -10.404 4.793 12.758 1.00 98.38 100 ASN A N 1
ATOM 737 C CA . ASN A 1 100 ? -11.435 5.761 13.125 1.00 98.38 100 ASN A CA 1
ATOM 738 C C . ASN A 1 100 ? -12.731 5.079 13.577 1.00 98.38 100 ASN A C 1
ATOM 740 O O . ASN A 1 100 ? -13.358 5.558 14.520 1.00 98.38 100 ASN A O 1
ATOM 744 N N . ALA A 1 101 ? -13.124 3.973 12.944 1.00 98.25 101 ALA A N 1
ATOM 745 C CA . ALA A 1 101 ? -14.260 3.167 13.379 1.00 98.25 101 ALA A CA 1
ATOM 746 C C . ALA A 1 101 ? -14.003 2.556 14.766 1.00 98.25 101 ALA A C 1
ATOM 748 O O . ALA A 1 101 ? -14.827 2.711 15.664 1.00 98.25 101 ALA A O 1
ATOM 749 N N . GLN A 1 102 ? -12.820 1.975 14.979 1.00 98.44 102 GLN A N 1
ATOM 750 C CA . GLN A 1 102 ? -12.420 1.370 16.249 1.00 98.44 102 GLN A CA 1
ATOM 751 C C . GLN A 1 102 ? -12.399 2.390 17.397 1.00 98.44 102 GLN A C 1
ATOM 753 O O . GLN A 1 102 ? -12.849 2.095 18.502 1.00 98.44 102 GLN A O 1
ATOM 758 N N . LYS A 1 103 ? -11.949 3.625 17.139 1.00 98.44 103 LYS A N 1
ATOM 759 C CA . LYS A 1 103 ? -12.029 4.718 18.122 1.00 98.44 103 LYS A CA 1
ATOM 760 C C . LYS A 1 103 ? -13.464 5.027 18.546 1.00 98.44 103 LYS A C 1
ATOM 762 O O . LYS A 1 103 ? -13.686 5.263 19.727 1.00 98.44 103 LYS A O 1
ATOM 767 N N . LYS A 1 104 ? -14.426 5.020 17.615 1.00 98.25 104 LYS A N 1
ATOM 768 C CA . LYS A 1 104 ? -15.843 5.251 17.946 1.00 98.25 104 LYS A CA 1
ATOM 769 C C . LYS A 1 104 ? -16.393 4.139 18.836 1.00 98.25 104 LYS A C 1
ATOM 771 O O . LYS A 1 104 ? -17.023 4.444 19.840 1.00 98.25 104 LYS A O 1
ATOM 776 N N . VAL A 1 105 ? -16.078 2.882 18.514 1.00 97.88 105 VAL A N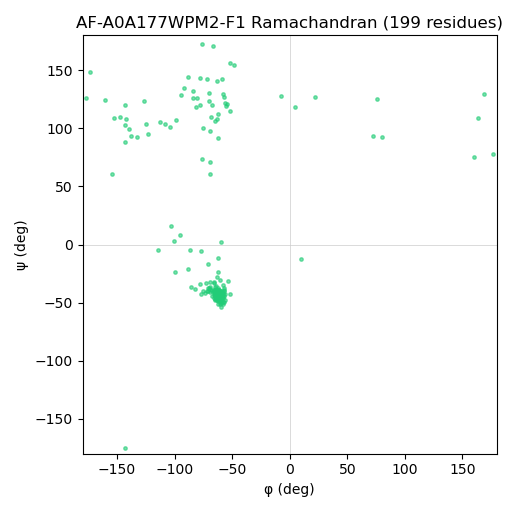 1
ATOM 777 C CA . VAL A 1 105 ? -16.452 1.720 19.339 1.00 97.88 105 VAL A CA 1
ATOM 778 C C . VAL A 1 105 ? -15.901 1.858 20.759 1.00 97.88 105 VAL A C 1
ATOM 780 O O . VAL A 1 105 ? -16.636 1.658 21.719 1.00 97.88 105 VAL A O 1
ATOM 783 N N . ILE A 1 106 ? -14.635 2.264 20.904 1.00 98.31 106 ILE A N 1
ATOM 784 C CA . ILE A 1 106 ? -14.025 2.522 22.217 1.00 98.31 106 ILE A CA 1
ATOM 785 C C . ILE A 1 106 ? -14.768 3.632 22.962 1.00 98.31 106 ILE A C 1
ATOM 787 O O . ILE A 1 106 ? -15.108 3.443 24.123 1.00 98.31 106 ILE A O 1
ATOM 791 N N . THR A 1 107 ? -15.065 4.761 22.313 1.00 98.06 107 THR A N 1
ATOM 792 C CA . THR A 1 107 ? -15.808 5.860 22.951 1.00 98.06 107 THR A CA 1
ATOM 793 C C . THR A 1 107 ? -17.193 5.415 23.431 1.00 98.06 107 THR A C 1
ATOM 795 O O . THR A 1 107 ? -17.593 5.756 24.542 1.00 98.06 107 THR A O 1
ATOM 798 N N . GLU A 1 108 ? -17.922 4.632 22.635 1.00 95.81 108 GLU A N 1
ATOM 799 C CA . GLU A 1 108 ? -19.222 4.077 23.034 1.00 95.81 108 GLU A CA 1
ATOM 800 C C . GLU A 1 108 ? -19.089 3.076 24.192 1.00 95.81 108 GLU A C 1
ATOM 802 O O . GLU A 1 108 ? -19.892 3.099 25.127 1.00 95.81 108 GLU A O 1
ATOM 807 N N . ALA A 1 109 ? -18.067 2.216 24.164 1.00 95.25 109 ALA A N 1
ATOM 808 C CA . ALA A 1 109 ? -17.784 1.268 25.238 1.00 95.25 109 ALA A CA 1
ATOM 809 C C . ALA A 1 109 ? -17.424 1.982 26.553 1.00 95.25 109 ALA A C 1
ATOM 811 O O . ALA A 1 109 ? -17.932 1.609 27.608 1.00 95.25 109 ALA A O 1
ATOM 812 N N . GLU A 1 110 ? -16.629 3.054 26.495 1.00 95.12 110 GLU A N 1
ATOM 813 C CA . GLU A 1 110 ? -16.299 3.897 27.652 1.00 95.12 110 GLU A CA 1
ATOM 814 C C . GLU A 1 110 ? -17.548 4.563 28.245 1.00 95.12 110 GLU A C 1
ATOM 816 O O . GLU A 1 110 ? -17.730 4.570 29.461 1.00 95.12 110 GLU A O 1
ATOM 821 N N . GLN A 1 111 ? -18.453 5.079 27.407 1.00 93.50 111 GLN A N 1
ATOM 822 C CA . GLN A 1 111 ? -19.721 5.657 27.870 1.00 93.50 111 GLN A CA 1
ATOM 823 C C . GLN A 1 111 ? -20.611 4.624 28.573 1.00 93.50 111 GLN A C 1
ATOM 825 O O . GLN A 1 111 ? -21.185 4.916 29.627 1.00 93.50 111 GLN A O 1
ATOM 830 N N . ARG A 1 112 ? -20.709 3.410 28.018 1.00 89.69 112 ARG A N 1
ATOM 831 C CA . ARG A 1 112 ? -21.463 2.308 28.635 1.00 89.69 112 ARG A CA 1
ATOM 832 C C . ARG A 1 112 ? -20.860 1.905 29.974 1.00 89.69 112 ARG A C 1
ATOM 834 O O . ARG A 1 112 ? -21.590 1.844 30.958 1.00 89.69 112 ARG A O 1
ATOM 841 N N . LEU A 1 113 ? -19.541 1.716 30.034 1.00 91.50 113 LEU A N 1
ATOM 842 C CA . LEU A 1 113 ? -18.843 1.380 31.275 1.00 91.50 113 LEU A CA 1
ATOM 843 C C . LEU A 1 113 ? -19.075 2.447 32.356 1.00 91.50 113 LEU A C 1
ATOM 845 O O . LEU A 1 113 ? -19.436 2.111 33.477 1.00 91.50 113 LEU A O 1
ATOM 849 N N . ASN A 1 114 ? -18.978 3.733 32.009 1.00 89.31 114 ASN A N 1
ATOM 850 C CA . ASN A 1 114 ? -19.248 4.831 32.947 1.00 89.31 114 ASN A CA 1
ATOM 851 C C . ASN A 1 114 ? -20.686 4.832 33.490 1.00 89.31 114 ASN A C 1
ATOM 853 O O . ASN A 1 114 ? -20.917 5.268 34.616 1.00 89.31 114 ASN A O 1
ATOM 857 N N . THR A 1 115 ? -21.651 4.355 32.700 1.00 87.19 115 THR A N 1
ATOM 858 C CA . THR A 1 115 ? -23.046 4.210 33.142 1.00 87.19 115 THR A CA 1
ATOM 859 C C . THR A 1 115 ? -23.188 3.034 34.112 1.00 87.19 115 THR A C 1
ATOM 861 O O . THR A 1 115 ? -23.852 3.167 35.136 1.00 87.19 115 THR A O 1
ATOM 864 N N . LEU A 1 116 ? -22.519 1.911 33.828 1.00 86.50 116 LEU A N 1
ATOM 865 C CA . LEU A 1 116 ? -22.539 0.701 34.661 1.00 86.50 116 LEU A CA 1
ATOM 866 C C . LEU A 1 116 ? -21.808 0.879 35.997 1.00 86.50 116 LEU A C 1
ATOM 868 O O . LEU A 1 116 ? -22.240 0.342 37.010 1.00 86.50 116 LEU A O 1
ATOM 872 N N . LEU A 1 117 ? -20.750 1.692 36.040 1.00 82.56 117 LEU A N 1
ATOM 873 C CA . LEU A 1 117 ? -19.991 1.968 37.268 1.00 82.56 117 LEU A CA 1
ATOM 874 C C . LEU A 1 117 ? -20.814 2.661 38.371 1.00 82.56 117 LEU A C 1
ATOM 876 O O . LEU A 1 117 ? -20.369 2.724 39.516 1.00 82.56 117 LEU A O 1
ATOM 880 N N . GLN A 1 118 ? -22.020 3.150 38.063 1.00 75.44 118 GLN A N 1
ATOM 881 C CA . GLN A 1 118 ? -22.956 3.655 39.072 1.00 75.44 118 GLN A CA 1
ATOM 882 C C . GLN A 1 118 ? -23.554 2.532 39.946 1.00 75.44 118 GLN A C 1
ATOM 884 O O . GLN A 1 118 ? -24.043 2.811 41.041 1.00 75.44 118 GLN A O 1
ATOM 889 N N . THR A 1 119 ? -23.467 1.270 39.509 1.00 67.75 119 THR A N 1
ATOM 890 C CA . THR A 1 119 ? -23.896 0.065 40.237 1.00 67.75 119 THR A CA 1
ATOM 891 C C . THR A 1 119 ? -22.845 -1.040 40.071 1.00 67.75 119 THR A C 1
ATOM 893 O O . THR A 1 119 ? -22.891 -1.775 39.088 1.00 67.75 119 THR A O 1
ATOM 896 N N . PRO A 1 120 ? -21.873 -1.176 40.995 1.00 64.94 120 PRO A N 1
ATOM 897 C CA . PRO A 1 120 ? -20.764 -2.109 40.817 1.00 64.94 120 PRO A CA 1
ATOM 898 C C . PRO A 1 120 ? -21.241 -3.564 40.888 1.00 64.94 120 PRO A C 1
ATOM 900 O O . PRO A 1 120 ? -21.599 -4.057 41.959 1.00 64.94 120 PRO A O 1
ATOM 903 N N . ASP A 1 121 ? -21.221 -4.257 39.754 1.00 77.88 121 ASP A N 1
ATOM 904 C CA . ASP A 1 121 ? -21.548 -5.675 39.647 1.00 77.88 121 ASP A CA 1
ATOM 905 C C . ASP A 1 121 ? -20.661 -6.396 38.609 1.00 77.88 121 ASP A C 1
ATOM 907 O O . ASP A 1 121 ? -19.700 -5.849 38.059 1.00 77.88 121 ASP A O 1
ATOM 911 N N . GLN A 1 122 ? -20.957 -7.673 38.366 1.00 79.75 122 GLN A N 1
ATOM 912 C CA . GLN A 1 122 ? -20.226 -8.516 37.421 1.00 79.75 122 GLN A CA 1
ATOM 913 C C . GLN A 1 122 ? -20.299 -8.005 35.969 1.00 79.75 122 GLN A C 1
ATOM 915 O O . GLN A 1 122 ? -19.401 -8.304 35.180 1.00 79.75 122 GLN A O 1
ATOM 920 N N . GLU A 1 123 ? -21.317 -7.218 35.620 1.00 82.06 123 GLU A N 1
ATOM 921 C CA . GLU A 1 123 ? -21.509 -6.652 34.286 1.00 82.06 123 GLU A CA 1
ATOM 922 C C . GLU A 1 123 ? -20.473 -5.556 33.993 1.00 82.06 123 GLU A C 1
ATOM 924 O O . GLU A 1 123 ? -19.902 -5.520 32.899 1.00 82.06 123 GLU A O 1
ATOM 929 N N . SER A 1 124 ? -20.121 -4.745 34.998 1.00 83.38 124 SER A N 1
ATOM 930 C CA . SER A 1 124 ? -19.047 -3.745 34.892 1.00 83.38 124 SER A CA 1
ATOM 931 C C . SER A 1 124 ? -17.686 -4.376 34.574 1.00 83.38 124 SER A C 1
ATOM 933 O O . SER A 1 124 ? -16.967 -3.889 33.702 1.00 83.38 124 SER A O 1
ATOM 935 N N . ASN A 1 125 ? -17.340 -5.485 35.235 1.00 85.75 125 ASN A N 1
ATOM 936 C CA . ASN A 1 125 ? -16.065 -6.177 34.996 1.00 85.75 125 ASN A CA 1
ATOM 937 C C . ASN A 1 125 ? -15.984 -6.758 33.572 1.00 85.75 125 ASN A C 1
ATOM 939 O O . ASN A 1 125 ? -14.924 -6.748 32.947 1.00 85.75 125 ASN A O 1
ATOM 943 N N . ILE A 1 126 ? -17.104 -7.262 33.040 1.00 88.44 126 ILE A N 1
ATOM 944 C CA . ILE A 1 126 ? -17.179 -7.775 31.663 1.00 88.44 126 ILE A CA 1
ATOM 945 C C . ILE A 1 126 ? -17.008 -6.629 30.657 1.00 88.44 126 ILE A C 1
ATOM 947 O O . ILE A 1 126 ? -16.260 -6.768 29.688 1.00 88.44 126 ILE A O 1
ATOM 951 N N . ALA A 1 127 ? -17.668 -5.493 30.893 1.00 89.75 127 ALA A N 1
ATOM 952 C CA . ALA A 1 127 ? -17.557 -4.316 30.036 1.00 89.75 127 ALA A CA 1
ATOM 953 C C . ALA A 1 127 ? -16.128 -3.742 30.013 1.00 89.75 127 ALA A C 1
ATOM 955 O O . ALA A 1 127 ? -15.638 -3.361 28.949 1.00 89.75 127 ALA A O 1
ATOM 956 N N . GLU A 1 128 ? -15.438 -3.729 31.156 1.00 91.56 128 GLU A N 1
ATOM 957 C CA . GLU A 1 128 ? -14.036 -3.309 31.248 1.00 91.56 128 GLU A CA 1
ATOM 958 C C . GLU A 1 128 ? -13.105 -4.228 30.441 1.00 91.56 128 GLU A C 1
ATOM 960 O O . GLU A 1 128 ? -12.265 -3.748 29.678 1.00 91.56 128 GLU A O 1
ATOM 965 N N . ALA A 1 129 ? -13.300 -5.547 30.527 1.00 93.25 129 ALA A N 1
ATOM 966 C CA . ALA A 1 129 ? -12.517 -6.507 29.751 1.00 93.25 129 ALA A CA 1
ATOM 967 C C . ALA A 1 129 ? -12.723 -6.354 28.228 1.00 93.25 129 ALA A C 1
ATOM 969 O O . ALA A 1 129 ? -11.757 -6.419 27.463 1.00 93.25 129 ALA A O 1
ATOM 970 N N . GLU A 1 130 ? -13.959 -6.120 27.768 1.00 93.25 130 GLU A N 1
ATOM 971 C CA . GLU A 1 130 ? -14.234 -5.891 26.339 1.00 93.25 130 GLU A CA 1
ATOM 972 C C . GLU A 1 130 ? -13.659 -4.547 25.857 1.00 93.25 130 GLU A C 1
ATOM 974 O O . GLU A 1 130 ? -13.115 -4.464 24.751 1.00 93.25 130 GLU A O 1
ATOM 979 N N . LEU A 1 131 ? -13.699 -3.504 26.694 1.00 96.12 131 LEU A N 1
ATOM 980 C CA . LEU A 1 131 ? -13.042 -2.228 26.406 1.00 96.12 131 LEU A CA 1
ATOM 981 C C . LEU A 1 131 ? -11.529 -2.406 26.221 1.00 96.12 131 LEU A C 1
ATOM 983 O O . LEU A 1 131 ? -10.959 -1.877 25.262 1.00 96.12 131 LEU A O 1
ATOM 987 N N . GLU A 1 132 ? -10.879 -3.175 27.094 1.00 97.06 132 GLU A N 1
ATOM 988 C CA . GLU A 1 132 ? -9.441 -3.428 26.997 1.00 97.06 132 GLU A CA 1
ATOM 989 C C . GLU A 1 132 ? -9.080 -4.203 25.723 1.00 97.06 132 GLU A C 1
ATOM 991 O O . GLU A 1 132 ? -8.134 -3.855 25.012 1.00 97.06 132 GLU A O 1
ATOM 996 N N . LYS A 1 133 ? -9.902 -5.182 25.340 1.00 96.88 133 LYS A N 1
ATOM 997 C CA . LYS A 1 133 ? -9.766 -5.879 24.055 1.00 96.88 133 LYS A CA 1
ATOM 998 C C . LYS A 1 133 ? -9.882 -4.919 22.867 1.00 96.88 133 LYS A C 1
ATOM 1000 O O . LYS A 1 133 ? -9.071 -4.983 21.944 1.00 96.88 133 LYS A O 1
ATOM 1005 N N . HIS A 1 134 ? -10.840 -3.992 22.883 1.00 97.88 134 HIS A N 1
ATOM 1006 C CA . HIS A 1 134 ? -10.967 -2.980 21.833 1.00 97.88 134 HIS A CA 1
ATOM 1007 C C . HIS A 1 134 ? -9.768 -2.025 21.765 1.00 97.88 134 HIS A C 1
ATOM 1009 O O . HIS A 1 134 ? -9.375 -1.627 20.663 1.00 97.88 134 HIS A O 1
ATOM 1015 N N . ARG A 1 135 ? -9.174 -1.668 22.909 1.00 98.19 135 ARG A N 1
ATOM 1016 C CA . ARG A 1 135 ? -7.939 -0.872 22.974 1.00 98.19 135 ARG A CA 1
ATOM 1017 C C . ARG A 1 135 ? -6.750 -1.636 22.402 1.00 98.19 135 ARG A C 1
ATOM 1019 O O . ARG A 1 135 ? -6.016 -1.075 21.595 1.00 98.19 135 ARG A O 1
ATOM 1026 N N . SER A 1 136 ? -6.616 -2.918 22.734 1.00 98.19 136 SER A N 1
ATOM 1027 C CA . SER A 1 136 ? -5.583 -3.789 22.166 1.00 98.19 136 SER A CA 1
ATOM 1028 C C . SER A 1 136 ? -5.679 -3.868 20.637 1.00 98.19 136 SER A C 1
ATOM 1030 O O . SER A 1 136 ? -4.677 -3.641 19.961 1.00 98.19 136 SER A O 1
ATOM 1032 N N . VAL A 1 137 ? -6.882 -4.061 20.080 1.00 98.19 137 VAL A N 1
ATOM 1033 C CA . VAL A 1 137 ? -7.103 -4.034 18.619 1.00 98.19 137 VAL A CA 1
ATOM 1034 C C . VAL A 1 137 ? -6.693 -2.686 18.013 1.00 98.19 137 VAL A C 1
ATOM 1036 O O . VAL A 1 137 ? -6.057 -2.639 16.961 1.00 98.19 137 VAL A O 1
ATOM 1039 N N . LEU A 1 138 ? -7.012 -1.566 18.671 1.00 98.50 138 LEU A N 1
ATOM 1040 C CA . LEU A 1 138 ? -6.608 -0.242 18.192 1.00 98.50 138 LEU A CA 1
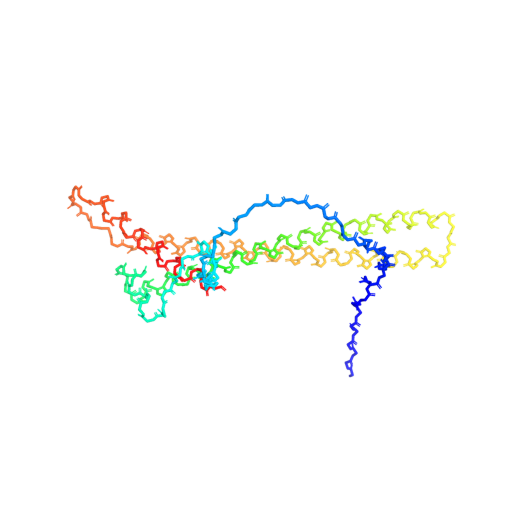ATOM 1041 C C . LEU A 1 138 ? -5.078 -0.082 18.137 1.00 98.50 138 LEU A C 1
ATOM 1043 O O . LEU A 1 138 ? -4.568 0.521 17.189 1.00 98.50 138 LEU A O 1
ATOM 1047 N N . GLU A 1 139 ? -4.350 -0.608 19.122 1.00 98.38 139 GLU A N 1
ATOM 1048 C CA . GLU A 1 139 ? -2.883 -0.590 19.124 1.00 98.38 139 GLU A CA 1
ATOM 1049 C C . GLU A 1 139 ? -2.291 -1.453 18.003 1.00 98.38 139 GLU A C 1
ATOM 1051 O O . GLU A 1 139 ? -1.365 -1.014 17.315 1.00 98.38 139 GLU A O 1
ATOM 1056 N N . GLU A 1 140 ? -2.863 -2.629 17.738 1.00 98.31 140 GLU A N 1
ATOM 1057 C CA . GLU A 1 140 ? -2.456 -3.478 16.611 1.00 98.31 140 GLU A CA 1
ATOM 1058 C C . GLU A 1 140 ? -2.643 -2.763 15.264 1.00 98.31 140 GLU A C 1
ATOM 1060 O O . GLU A 1 140 ? -1.710 -2.704 14.454 1.00 98.31 140 GLU A O 1
ATOM 1065 N N . LEU A 1 141 ? -3.802 -2.127 15.052 1.00 98.38 141 LEU A N 1
ATOM 1066 C CA . LEU A 1 141 ? -4.084 -1.344 13.843 1.00 98.38 141 LEU A CA 1
ATOM 1067 C C . LEU A 1 141 ? -3.109 -0.167 13.681 1.00 98.38 141 LEU A C 1
ATOM 1069 O O . LEU A 1 141 ? -2.635 0.119 12.577 1.00 98.38 141 LEU A O 1
ATOM 1073 N N . ARG A 1 142 ? -2.775 0.527 14.778 1.00 98.12 142 ARG A N 1
ATOM 1074 C CA . ARG A 1 142 ? -1.787 1.621 14.779 1.00 98.12 142 ARG A CA 1
ATOM 1075 C C . ARG A 1 142 ? -0.391 1.125 14.411 1.00 98.12 142 ARG A C 1
ATOM 1077 O O . ARG A 1 142 ? 0.290 1.775 13.612 1.00 98.12 142 ARG A O 1
ATOM 1084 N N . ALA A 1 143 ? 0.023 -0.019 14.949 1.00 98.25 143 ALA A N 1
ATOM 1085 C CA . ALA A 1 143 ? 1.307 -0.631 14.630 1.00 98.25 143 ALA A CA 1
ATOM 1086 C C . ALA A 1 143 ? 1.382 -1.046 13.152 1.00 98.25 143 ALA A C 1
ATOM 1088 O O . ALA A 1 143 ? 2.385 -0.778 12.478 1.00 98.25 143 ALA A O 1
ATOM 1089 N N . GLU A 1 144 ? 0.312 -1.638 12.611 1.00 97.88 144 GLU A N 1
ATOM 1090 C CA . GLU A 1 144 ? 0.229 -1.966 11.187 1.00 97.88 144 GLU A CA 1
ATOM 1091 C C . GLU A 1 144 ? 0.303 -0.707 10.311 1.00 97.88 144 GLU A C 1
ATOM 1093 O O . GLU A 1 144 ? 1.050 -0.683 9.323 1.00 97.88 144 GLU A O 1
ATOM 1098 N N . LEU A 1 145 ? -0.395 0.365 10.701 1.00 98.06 145 LEU A N 1
ATOM 1099 C CA . LEU A 1 145 ? -0.390 1.634 9.975 1.00 98.06 145 LEU A CA 1
ATOM 1100 C C . LEU A 1 145 ? 1.018 2.205 9.898 1.00 98.06 145 LEU A C 1
ATOM 1102 O O . LEU A 1 145 ? 1.473 2.567 8.810 1.00 98.06 145 LEU A O 1
ATOM 1106 N N . GLN A 1 146 ? 1.723 2.244 11.026 1.00 97.94 146 GLN A N 1
ATOM 1107 C CA . GLN A 1 146 ? 3.082 2.764 11.083 1.00 97.94 146 GLN A CA 1
ATOM 1108 C C . GLN A 1 146 ? 4.031 1.945 10.200 1.00 97.94 146 GLN A C 1
ATOM 1110 O O . GLN A 1 146 ? 4.737 2.501 9.355 1.00 97.94 146 GLN A O 1
ATOM 1115 N N . LYS A 1 147 ? 3.967 0.612 10.295 1.00 97.69 147 LYS A N 1
ATOM 1116 C CA . LYS A 1 147 ? 4.762 -0.296 9.455 1.00 97.69 147 LYS A CA 1
ATOM 1117 C C . LYS A 1 147 ? 4.511 -0.069 7.963 1.00 97.69 147 LYS A C 1
ATOM 1119 O O . LYS A 1 147 ? 5.444 -0.122 7.155 1.00 97.69 147 LYS A O 1
ATOM 1124 N N . LEU A 1 148 ? 3.258 0.170 7.577 1.00 97.44 148 LEU A N 1
ATOM 1125 C CA . LEU A 1 148 ? 2.895 0.431 6.189 1.00 97.44 148 LEU A CA 1
ATOM 1126 C C . LEU A 1 148 ? 3.378 1.812 5.720 1.00 97.44 148 LEU A C 1
ATOM 1128 O O . LEU A 1 148 ? 3.903 1.911 4.610 1.00 97.44 148 LEU A O 1
ATOM 1132 N N . ILE A 1 149 ? 3.278 2.846 6.563 1.00 98.00 149 ILE A N 1
ATOM 1133 C CA . ILE A 1 149 ? 3.818 4.191 6.294 1.00 98.00 149 ILE A CA 1
ATOM 1134 C C . ILE A 1 149 ? 5.323 4.115 6.025 1.00 98.00 149 ILE A C 1
ATOM 1136 O O . ILE A 1 149 ? 5.792 4.629 5.006 1.00 98.00 149 ILE A O 1
ATOM 1140 N N . ASP A 1 150 ? 6.076 3.432 6.887 1.00 97.88 150 ASP A N 1
ATOM 1141 C CA . ASP A 1 150 ? 7.530 3.309 6.749 1.00 97.88 150 ASP A CA 1
ATOM 1142 C C . ASP A 1 150 ? 7.914 2.572 5.464 1.00 97.88 150 ASP A C 1
ATOM 1144 O O . ASP A 1 150 ? 8.824 2.978 4.729 1.00 97.88 150 ASP A O 1
ATOM 1148 N N . LYS A 1 151 ? 7.159 1.520 5.130 1.00 97.12 151 LYS A N 1
ATOM 1149 C CA . LYS A 1 151 ? 7.346 0.765 3.891 1.00 97.12 151 LYS A CA 1
ATOM 1150 C C . LYS A 1 151 ? 7.065 1.611 2.651 1.00 97.12 151 LYS A C 1
ATOM 1152 O O . LYS A 1 151 ? 7.863 1.574 1.713 1.00 97.12 151 LYS A O 1
ATOM 1157 N N . VAL A 1 152 ? 5.973 2.377 2.643 1.00 97.38 152 VAL A N 1
ATOM 1158 C CA . VAL A 1 152 ? 5.634 3.293 1.544 1.00 97.38 152 VAL A CA 1
ATOM 1159 C C . VAL A 1 152 ? 6.707 4.363 1.401 1.00 97.38 152 VAL A C 1
ATOM 1161 O O . VAL A 1 152 ? 7.213 4.560 0.303 1.00 97.38 152 VAL A O 1
ATOM 1164 N N . LYS A 1 153 ? 7.138 4.994 2.497 1.00 97.94 153 LYS A N 1
ATOM 1165 C CA . LYS A 1 153 ? 8.202 6.009 2.486 1.00 97.94 153 LYS A CA 1
ATOM 1166 C C . LYS A 1 153 ? 9.496 5.472 1.869 1.00 97.94 153 LYS A C 1
ATOM 1168 O O . LYS A 1 153 ? 10.078 6.115 0.993 1.00 97.94 153 LYS A O 1
ATOM 1173 N N . SER A 1 154 ? 9.924 4.283 2.295 1.00 97.44 154 SER A N 1
ATOM 1174 C CA . SER A 1 154 ? 11.120 3.616 1.772 1.00 97.44 154 SER A CA 1
ATOM 1175 C C . SER A 1 154 ? 10.997 3.292 0.279 1.00 97.44 154 SER A C 1
ATOM 1177 O O . SER A 1 154 ? 11.881 3.639 -0.511 1.00 97.44 154 SER A O 1
ATOM 1179 N N . LEU A 1 155 ? 9.877 2.688 -0.137 1.00 96.75 155 LEU A N 1
ATOM 1180 C CA . LEU A 1 155 ? 9.639 2.334 -1.537 1.00 96.75 155 LEU A CA 1
ATOM 1181 C C . LEU A 1 155 ? 9.530 3.564 -2.435 1.00 96.75 155 LEU A C 1
ATOM 1183 O O . LEU A 1 155 ? 10.146 3.579 -3.495 1.00 96.75 155 LEU A O 1
ATOM 1187 N N . THR A 1 156 ? 8.811 4.601 -2.010 1.00 97.75 156 THR A N 1
ATOM 1188 C CA . THR A 1 156 ? 8.672 5.857 -2.756 1.00 97.75 156 THR A CA 1
ATOM 1189 C C . THR A 1 156 ? 10.025 6.520 -2.968 1.00 97.75 156 THR A C 1
ATOM 1191 O O . THR A 1 156 ? 10.342 6.897 -4.095 1.00 97.75 156 THR A O 1
ATOM 1194 N N . LYS A 1 157 ? 10.869 6.588 -1.927 1.00 97.50 157 LYS A N 1
ATOM 1195 C CA . LYS A 1 157 ? 12.235 7.116 -2.052 1.00 97.50 157 LYS A CA 1
ATOM 1196 C C . LYS A 1 157 ? 13.061 6.298 -3.044 1.00 97.50 157 LYS A C 1
ATOM 1198 O O . LYS A 1 157 ? 13.677 6.864 -3.940 1.00 97.50 157 LYS A O 1
ATOM 1203 N N . LYS A 1 158 ? 13.047 4.968 -2.919 1.00 96.44 158 LYS A N 1
ATOM 1204 C CA . LYS A 1 158 ? 13.778 4.080 -3.832 1.00 96.44 158 LYS A CA 1
ATOM 1205 C C . LYS A 1 158 ? 13.306 4.241 -5.278 1.00 96.44 158 LYS A C 1
ATOM 1207 O O . LYS A 1 158 ? 14.136 4.355 -6.169 1.00 96.44 158 LYS A O 1
ATOM 1212 N N . ASN A 1 159 ? 11.993 4.277 -5.498 1.00 97.06 159 ASN A N 1
ATOM 1213 C CA . ASN A 1 159 ? 11.408 4.397 -6.828 1.00 97.06 159 ASN A CA 1
ATOM 1214 C C . ASN A 1 159 ? 11.741 5.739 -7.482 1.00 97.06 159 ASN A C 1
ATOM 1216 O O . ASN A 1 159 ? 12.108 5.773 -8.653 1.00 97.06 159 ASN A O 1
ATOM 1220 N N . LYS A 1 160 ? 11.664 6.830 -6.707 1.00 96.44 160 LYS A N 1
ATOM 1221 C CA . LYS A 1 160 ? 12.073 8.167 -7.146 1.00 96.44 160 LYS A CA 1
ATOM 1222 C C . LYS A 1 160 ? 13.540 8.175 -7.575 1.00 96.44 160 LYS A C 1
ATOM 1224 O O . LYS A 1 160 ? 13.822 8.548 -8.705 1.00 96.44 160 LYS A O 1
ATOM 1229 N N . ASN A 1 161 ? 14.439 7.671 -6.729 1.00 96.19 161 ASN A N 1
ATOM 1230 C CA . ASN A 1 161 ? 15.866 7.605 -7.047 1.00 96.19 161 ASN A CA 1
ATOM 1231 C C . ASN A 1 161 ? 16.143 6.752 -8.296 1.00 96.19 161 ASN A C 1
ATOM 1233 O O . ASN A 1 161 ? 16.992 7.108 -9.103 1.00 96.19 161 ASN A O 1
ATOM 1237 N N . SER A 1 162 ? 15.437 5.627 -8.469 1.00 94.56 162 SER A N 1
ATOM 1238 C CA . SER A 1 162 ? 15.562 4.799 -9.673 1.00 94.56 162 SER A CA 1
ATOM 1239 C C . SER A 1 162 ? 15.088 5.529 -10.929 1.00 94.56 162 SER A C 1
ATOM 1241 O O . SER A 1 162 ? 15.775 5.453 -11.941 1.00 94.56 162 SER A O 1
ATOM 1243 N N . LYS A 1 163 ? 13.969 6.266 -10.862 1.00 94.12 163 LYS A N 1
ATOM 1244 C CA . LYS A 1 163 ? 13.495 7.099 -11.977 1.00 94.12 163 LYS A CA 1
ATOM 1245 C C . LYS A 1 163 ? 14.499 8.204 -12.307 1.00 94.12 163 LYS A C 1
ATOM 1247 O O . LYS A 1 163 ? 14.856 8.362 -13.463 1.00 94.12 163 LYS A O 1
ATOM 1252 N N . GLU A 1 164 ? 14.985 8.936 -11.310 1.00 92.25 164 GLU A N 1
ATOM 1253 C CA . GLU A 1 164 ? 15.958 10.018 -11.514 1.00 92.25 164 GLU A CA 1
ATOM 1254 C C . GLU A 1 164 ? 17.274 9.509 -12.109 1.00 92.25 164 GLU A C 1
ATOM 1256 O O . GLU A 1 164 ? 17.788 10.104 -13.052 1.00 92.25 164 GLU A O 1
ATOM 1261 N N . LEU A 1 165 ? 17.795 8.386 -11.602 1.00 91.88 165 LEU A N 1
ATOM 1262 C CA . LEU A 1 165 ? 19.004 7.764 -12.139 1.00 91.88 165 LEU A CA 1
ATOM 1263 C C . LEU A 1 165 ? 18.801 7.291 -13.581 1.00 91.88 165 LEU A C 1
ATOM 1265 O O . LEU A 1 165 ? 19.685 7.490 -14.406 1.00 91.88 165 LEU A O 1
ATOM 1269 N N . PHE A 1 166 ? 17.644 6.694 -13.878 1.00 91.00 166 PHE A N 1
ATOM 1270 C CA . PHE A 1 166 ? 17.297 6.280 -15.234 1.00 91.00 166 PHE A CA 1
ATOM 1271 C C . PHE A 1 166 ? 17.292 7.482 -16.181 1.00 91.00 166 PHE A C 1
ATOM 1273 O O . PHE A 1 166 ? 18.033 7.484 -17.154 1.00 91.00 166 PHE A O 1
ATOM 1280 N N . ILE A 1 167 ? 16.538 8.536 -15.848 1.00 87.69 167 ILE A N 1
ATOM 1281 C CA . ILE A 1 167 ? 16.415 9.735 -16.687 1.00 87.69 167 ILE A CA 1
ATOM 1282 C C . ILE A 1 167 ? 17.766 10.439 -16.876 1.00 87.69 167 ILE A C 1
ATOM 1284 O O . ILE A 1 167 ? 18.058 10.890 -17.976 1.00 87.69 167 ILE A O 1
ATOM 1288 N N . LYS A 1 168 ? 18.611 10.506 -15.838 1.00 86.88 168 LYS A N 1
ATOM 1289 C CA . LYS A 1 168 ? 19.946 11.121 -15.928 1.00 86.88 168 LYS A CA 1
ATOM 1290 C C . LYS A 1 168 ? 20.901 10.358 -16.853 1.00 86.88 168 LYS A C 1
ATOM 1292 O O . LYS A 1 168 ? 21.783 10.973 -17.441 1.00 86.88 168 LYS A O 1
ATOM 1297 N N . ASN A 1 169 ? 20.758 9.037 -16.930 1.00 85.62 169 ASN A N 1
ATOM 1298 C CA . ASN A 1 169 ? 21.609 8.181 -17.756 1.00 85.62 169 ASN A CA 1
ATOM 1299 C C . ASN A 1 169 ? 21.113 8.062 -19.202 1.00 85.62 169 ASN A C 1
ATOM 1301 O O . ASN A 1 169 ? 21.788 7.428 -20.010 1.00 85.62 169 ASN A O 1
ATOM 1305 N N . LEU A 1 170 ? 19.956 8.645 -19.529 1.00 81.62 170 LEU A N 1
ATOM 1306 C CA . LEU A 1 170 ? 19.524 8.744 -20.914 1.00 81.62 170 LEU A CA 1
ATOM 1307 C C . LEU A 1 170 ? 20.521 9.609 -21.697 1.00 81.62 170 LEU A C 1
ATOM 1309 O O . LEU A 1 170 ? 21.011 10.603 -21.152 1.00 81.62 170 LEU A O 1
ATOM 1313 N N . PRO A 1 171 ? 20.834 9.248 -22.953 1.00 70.00 171 PRO A N 1
ATOM 1314 C CA . PRO A 1 171 ? 21.783 10.000 -23.754 1.00 70.00 171 PRO A CA 1
ATOM 1315 C C . PRO A 1 171 ? 21.381 11.479 -23.842 1.00 70.00 171 PRO A C 1
ATOM 1317 O O . PRO A 1 171 ? 20.293 11.817 -24.306 1.00 70.00 171 PRO A O 1
ATOM 1320 N N . HIS A 1 172 ? 22.284 12.343 -23.379 1.00 58.31 172 HIS A N 1
ATOM 1321 C CA . HIS A 1 172 ? 22.292 13.783 -23.607 1.00 58.31 172 HIS A CA 1
ATOM 1322 C C . HIS A 1 172 ? 23.369 14.049 -24.664 1.00 58.31 172 HIS A C 1
ATOM 1324 O O . HIS A 1 172 ? 24.555 13.997 -24.341 1.00 58.31 172 HIS A O 1
ATOM 1330 N N . GLU A 1 173 ? 22.997 14.261 -25.925 1.00 49.84 173 GLU A N 1
ATOM 1331 C CA . GLU A 1 173 ? 23.975 14.684 -26.934 1.00 49.84 173 GLU A CA 1
ATOM 1332 C C . GLU A 1 173 ? 24.201 16.189 -26.839 1.00 49.84 173 GLU A C 1
ATOM 1334 O O . GLU A 1 173 ? 23.286 16.972 -27.051 1.00 49.84 173 GLU A O 1
ATOM 1339 N N . SER A 1 174 ? 25.439 16.580 -26.539 1.00 48.91 174 SER A N 1
ATOM 1340 C CA . SER A 1 174 ? 25.874 17.971 -26.540 1.00 48.91 174 SER A CA 1
ATOM 1341 C C . SER A 1 174 ? 25.943 18.539 -27.961 1.00 48.91 174 SER A C 1
ATOM 1343 O O . SER A 1 174 ? 26.673 17.989 -28.787 1.00 48.91 174 SER A O 1
ATOM 1345 N N . SER A 1 175 ? 25.340 19.720 -28.154 1.00 53.06 175 SER A N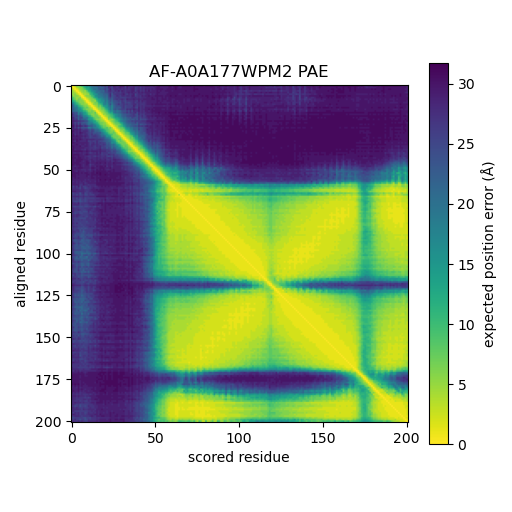 1
ATOM 1346 C CA . SER A 1 175 ? 25.578 20.681 -29.247 1.00 53.06 175 SER A CA 1
ATOM 1347 C C . SER A 1 175 ? 24.899 20.391 -30.592 1.00 53.06 175 SER A C 1
ATOM 1349 O O . SER A 1 175 ? 25.503 19.784 -31.468 1.00 53.06 175 SER A O 1
ATOM 1351 N N . THR A 1 176 ? 23.699 20.955 -30.776 1.00 46.31 176 THR A N 1
ATOM 1352 C CA . THR A 1 176 ? 23.304 21.971 -31.792 1.00 46.31 176 THR A CA 1
ATOM 1353 C C . THR A 1 176 ? 21.775 22.080 -31.760 1.00 46.31 176 THR A C 1
ATOM 1355 O O . THR A 1 176 ? 21.148 21.033 -31.800 1.00 46.31 176 THR A O 1
ATOM 1358 N N . ASP A 1 177 ? 21.221 23.299 -31.656 1.00 51.41 177 ASP A N 1
ATOM 1359 C CA . ASP A 1 177 ? 19.830 23.838 -31.745 1.00 51.41 177 ASP A CA 1
ATOM 1360 C C . ASP A 1 177 ? 18.541 22.949 -31.796 1.00 51.41 177 ASP A C 1
ATOM 1362 O O . ASP A 1 177 ? 17.454 23.468 -31.547 1.00 51.41 177 ASP A O 1
ATOM 1366 N N . ASP A 1 178 ? 18.606 21.631 -32.006 1.00 54.56 178 ASP A N 1
ATOM 1367 C CA . ASP A 1 178 ? 17.511 20.640 -31.996 1.00 54.56 178 ASP A CA 1
ATOM 1368 C C . ASP A 1 178 ? 17.406 19.812 -30.682 1.00 54.56 178 ASP A C 1
ATOM 1370 O O . ASP A 1 178 ? 16.550 18.930 -30.542 1.00 54.56 178 ASP A O 1
ATOM 1374 N N . GLU A 1 179 ? 18.246 20.099 -29.681 1.00 53.47 179 GLU A N 1
ATOM 1375 C CA . GLU A 1 179 ? 18.429 19.312 -28.441 1.00 53.47 179 GLU A CA 1
ATOM 1376 C C . GLU A 1 179 ? 17.154 19.208 -27.573 1.00 53.47 179 GLU A C 1
ATOM 1378 O O . GLU A 1 179 ? 16.794 18.133 -27.077 1.00 53.47 179 GLU A O 1
ATOM 1383 N N . ASN A 1 180 ? 16.394 20.306 -27.464 1.00 55.00 180 ASN A N 1
ATOM 1384 C CA . ASN A 1 180 ? 15.136 20.341 -26.704 1.00 55.00 180 ASN A CA 1
ATOM 1385 C C . ASN A 1 180 ? 14.067 19.394 -27.284 1.00 55.00 180 ASN A C 1
ATOM 1387 O O . ASN A 1 180 ? 13.207 18.903 -26.548 1.00 55.00 180 ASN A O 1
ATOM 1391 N N . SER A 1 181 ? 14.115 19.117 -28.592 1.00 60.12 181 SER A N 1
ATOM 1392 C CA . SER A 1 181 ? 13.157 18.240 -29.277 1.00 60.12 181 SER A CA 1
ATOM 1393 C C . SER A 1 181 ? 13.423 16.766 -28.969 1.00 60.12 181 SER A C 1
ATOM 1395 O O . SER A 1 181 ? 12.487 15.999 -28.738 1.00 60.12 181 SER A O 1
ATOM 1397 N N . LEU A 1 182 ? 14.694 16.351 -28.917 1.00 59.88 182 LEU A N 1
ATOM 1398 C CA . LEU A 1 182 ? 15.065 14.949 -28.715 1.00 59.88 182 LEU A CA 1
ATOM 1399 C C . LEU A 1 182 ? 14.925 14.510 -27.254 1.00 59.88 182 LEU A C 1
ATOM 1401 O O . LEU A 1 182 ? 14.354 13.453 -26.990 1.00 59.88 182 LEU A O 1
ATOM 1405 N N . GLN A 1 183 ? 15.349 15.343 -26.297 1.00 65.19 183 GLN A N 1
ATOM 1406 C CA . GLN A 1 183 ? 15.163 15.039 -24.875 1.00 65.19 183 GLN A CA 1
ATOM 1407 C C . GLN A 1 183 ? 13.672 14.915 -24.524 1.00 65.19 183 GLN A C 1
ATOM 1409 O O . GLN A 1 183 ? 13.263 13.991 -23.818 1.00 65.19 183 GLN A O 1
ATOM 1414 N N . SER A 1 184 ? 12.841 15.802 -25.079 1.00 70.06 184 SER A N 1
ATOM 1415 C CA . SER A 1 184 ? 11.385 15.731 -24.937 1.00 70.06 184 SER A CA 1
ATOM 1416 C C . SER A 1 184 ? 10.815 14.429 -25.518 1.00 70.06 184 SER A C 1
ATOM 1418 O O . SER A 1 184 ? 9.987 13.785 -24.871 1.00 70.06 184 SER A O 1
ATOM 1420 N N . LYS A 1 185 ? 11.311 13.974 -26.680 1.00 75.81 185 LYS A N 1
ATOM 1421 C CA . LYS A 1 185 ? 10.912 12.692 -27.293 1.00 75.81 185 LYS A CA 1
ATOM 1422 C C . LYS A 1 185 ? 11.289 11.483 -26.436 1.00 75.81 185 LYS A C 1
ATOM 1424 O O . LYS A 1 185 ? 10.458 10.593 -26.278 1.00 75.81 185 LYS A O 1
ATOM 1429 N N . THR A 1 186 ? 12.489 11.444 -25.859 1.00 78.62 186 THR A N 1
ATOM 1430 C CA . THR A 1 186 ? 12.923 10.316 -25.014 1.00 78.62 186 THR A CA 1
ATOM 1431 C C . THR A 1 186 ? 12.165 10.279 -23.686 1.00 78.62 186 THR A C 1
ATOM 1433 O O . THR A 1 186 ? 11.779 9.204 -23.229 1.00 78.62 186 THR A O 1
ATOM 1436 N N . ILE A 1 187 ? 11.870 11.439 -23.087 1.00 81.12 187 ILE A N 1
ATOM 1437 C CA . ILE A 1 187 ? 11.005 11.528 -21.897 1.00 81.12 187 ILE A CA 1
ATOM 1438 C C . ILE A 1 187 ? 9.587 11.041 -22.229 1.00 81.12 187 ILE A C 1
ATOM 1440 O O . ILE A 1 187 ? 9.016 10.244 -21.488 1.00 81.12 187 ILE A O 1
ATOM 1444 N N . PHE A 1 188 ? 9.044 11.445 -23.377 1.00 84.31 188 PHE A N 1
ATOM 1445 C CA . PHE A 1 188 ? 7.736 10.981 -23.834 1.00 84.31 188 PHE A CA 1
ATOM 1446 C C . PHE A 1 188 ? 7.704 9.468 -24.111 1.00 84.31 188 PHE A C 1
ATOM 1448 O O . PHE A 1 188 ? 6.731 8.794 -23.771 1.00 84.31 188 PHE A O 1
ATOM 1455 N N . ALA A 1 189 ? 8.772 8.911 -24.689 1.00 87.75 189 ALA A N 1
ATOM 1456 C CA . ALA A 1 189 ? 8.921 7.468 -24.865 1.00 87.75 189 ALA A CA 1
ATOM 1457 C C . ALA A 1 189 ? 8.997 6.737 -23.514 1.00 87.75 189 ALA A C 1
ATOM 1459 O O . ALA A 1 189 ? 8.369 5.690 -23.347 1.00 87.75 189 ALA A O 1
ATOM 1460 N N . TYR A 1 190 ? 9.710 7.302 -22.530 1.00 91.38 190 TYR A N 1
ATOM 1461 C CA . TYR A 1 190 ? 9.761 6.761 -21.170 1.00 91.38 190 TYR A CA 1
ATOM 1462 C C . TYR A 1 190 ? 8.361 6.664 -20.564 1.00 91.38 190 TYR A C 1
ATOM 1464 O O . TYR A 1 190 ? 8.004 5.602 -20.057 1.00 91.38 190 TYR A O 1
ATOM 1472 N N . ASP A 1 191 ? 7.565 7.734 -20.636 1.00 91.69 191 ASP A N 1
ATOM 1473 C CA . ASP A 1 191 ? 6.225 7.749 -20.043 1.00 91.69 191 ASP A CA 1
ATOM 1474 C C . ASP A 1 191 ? 5.307 6.719 -20.722 1.00 91.69 191 ASP A C 1
ATOM 1476 O O . ASP A 1 191 ? 4.634 5.951 -20.035 1.00 91.69 191 ASP A O 1
ATOM 1480 N N . LYS A 1 192 ? 5.366 6.586 -22.055 1.00 92.19 192 LYS A N 1
ATOM 1481 C CA . LYS A 1 192 ? 4.630 5.534 -22.784 1.00 92.19 192 LYS A CA 1
ATOM 1482 C C . LYS A 1 192 ? 5.012 4.121 -22.350 1.00 92.19 192 LYS A C 1
ATOM 1484 O O . LYS A 1 192 ? 4.131 3.287 -22.132 1.00 92.19 192 LYS A O 1
ATOM 1489 N N . CYS A 1 193 ? 6.308 3.844 -22.228 1.00 93.56 193 CYS A N 1
ATOM 1490 C CA . CYS A 1 193 ? 6.798 2.532 -21.815 1.00 93.56 193 CYS A CA 1
ATOM 1491 C C . CYS A 1 193 ? 6.452 2.244 -20.350 1.00 93.56 193 CYS A C 1
ATOM 1493 O O . CYS A 1 193 ? 6.073 1.130 -19.982 1.00 93.56 193 CYS A O 1
ATOM 1495 N N . PHE A 1 194 ? 6.549 3.266 -19.501 1.00 95.00 194 PHE A N 1
ATOM 1496 C CA . PHE A 1 194 ? 6.151 3.195 -18.106 1.00 95.00 194 PHE A CA 1
ATOM 1497 C C . PHE A 1 194 ? 4.665 2.843 -17.983 1.00 95.00 194 PHE A C 1
ATOM 1499 O O . PHE A 1 194 ? 4.329 1.890 -17.279 1.00 95.00 194 PHE A O 1
ATOM 1506 N N . ASP A 1 195 ? 3.798 3.556 -18.702 1.00 93.75 195 ASP A N 1
ATOM 1507 C CA . ASP A 1 195 ? 2.348 3.357 -18.691 1.00 93.75 195 ASP A CA 1
ATOM 1508 C C . ASP A 1 195 ? 1.960 1.969 -19.201 1.00 93.75 195 ASP A C 1
ATOM 1510 O O . ASP A 1 195 ? 1.123 1.297 -18.592 1.00 93.75 195 ASP A O 1
ATOM 1514 N N . TYR A 1 196 ? 2.631 1.497 -20.257 1.00 92.00 196 TYR A N 1
ATOM 1515 C CA . TYR A 1 196 ? 2.461 0.143 -20.780 1.00 92.00 196 TYR A CA 1
ATOM 1516 C C . TYR A 1 196 ? 2.619 -0.924 -19.692 1.00 92.00 196 TYR A C 1
ATOM 1518 O O . TYR A 1 196 ? 1.834 -1.871 -19.632 1.00 92.00 196 TYR A O 1
ATOM 1526 N N . PHE A 1 197 ? 3.608 -0.777 -18.808 1.00 93.50 197 PHE A N 1
ATOM 1527 C CA . PHE A 1 197 ? 3.789 -1.702 -17.694 1.00 93.50 197 PHE A CA 1
ATOM 1528 C C . PHE A 1 197 ? 2.893 -1.391 -16.501 1.00 93.50 197 PHE A C 1
ATOM 1530 O O . PHE A 1 197 ? 2.431 -2.321 -15.847 1.00 93.50 197 PHE A O 1
ATOM 1537 N N . TYR A 1 198 ? 2.681 -0.117 -16.182 1.00 94.81 198 TYR A N 1
ATOM 1538 C CA . TYR A 1 198 ? 1.958 0.305 -14.987 1.00 94.81 198 TYR A CA 1
ATOM 1539 C C . TYR A 1 198 ? 0.481 -0.104 -15.036 1.00 94.81 198 TYR A C 1
ATOM 1541 O O . TYR A 1 198 ? -0.010 -0.686 -14.072 1.00 94.81 198 TYR A O 1
ATOM 1549 N N . TYR A 1 199 ? -0.204 0.124 -16.162 1.00 90.62 199 TYR A N 1
ATOM 1550 C CA .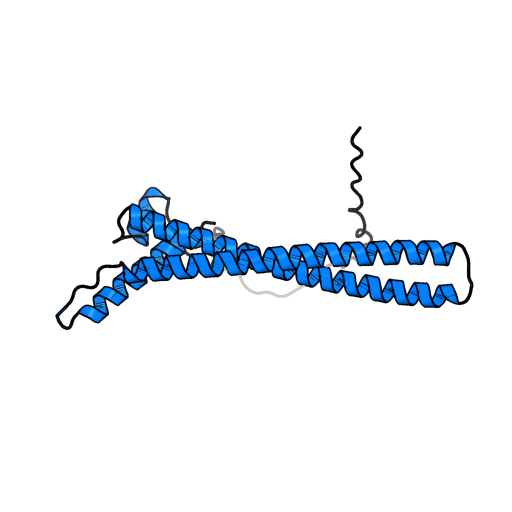 TYR A 1 199 ? -1.642 -0.151 -16.292 1.00 90.62 199 TYR A CA 1
ATOM 1551 C C . TYR A 1 199 ? -1.991 -1.634 -16.488 1.00 90.62 199 TYR A C 1
ATOM 1553 O O . TYR A 1 199 ? -3.163 -1.996 -16.476 1.00 90.62 199 TYR A O 1
ATOM 1561 N N . ARG A 1 200 ? -0.995 -2.514 -16.634 1.00 85.69 200 ARG A N 1
ATOM 1562 C CA . ARG A 1 200 ? -1.188 -3.969 -16.778 1.00 85.69 200 ARG A CA 1
ATOM 1563 C C . ARG A 1 200 ? -1.070 -4.752 -15.459 1.00 85.69 200 ARG A C 1
ATOM 1565 O O . ARG A 1 200 ? -0.994 -5.980 -15.498 1.00 85.69 200 ARG A O 1
ATOM 1572 N N . LEU A 1 201 ? -0.981 -4.076 -14.309 1.00 82.50 201 LEU A N 1
ATOM 1573 C CA . LEU A 1 201 ? -0.656 -4.666 -12.995 1.00 82.50 201 LEU A CA 1
ATOM 1574 C C . LEU A 1 201 ? -1.764 -4.524 -11.955 1.00 82.50 201 LEU A C 1
ATOM 1576 O O . LEU A 1 201 ? -1.921 -5.463 -11.139 1.00 82.50 201 LEU A O 1
#

Organism: Batrachochytrium dendrobatidis (strain JEL423) (NCBI:txid403673)

Solvent-accessible surface area (backbone atoms only — not comparable to full-atom values): 12523 Å² total; per-residue (Å²): 137,88,85,86,84,89,82,86,91,86,88,90,88,84,82,81,91,81,90,75,85,85,79,85,90,78,90,87,85,88,85,82,90,79,91,76,94,71,83,79,77,82,70,80,82,74,78,61,91,61,82,88,74,64,59,80,81,72,30,47,60,76,32,32,47,90,55,51,72,69,54,47,52,50,39,43,50,44,18,52,50,48,48,52,45,54,56,46,51,56,49,54,51,52,52,52,52,50,50,54,51,48,50,51,55,46,52,52,45,52,54,51,38,62,60,36,63,79,56,88,50,76,66,39,58,52,46,51,54,53,42,52,51,50,50,52,52,48,51,53,52,50,52,52,49,52,56,50,50,55,49,44,54,52,48,52,54,54,42,50,52,51,49,53,54,51,64,68,68,47,91,77,78,83,87,66,103,58,52,74,61,54,56,51,48,54,54,52,28,48,54,41,31,26,47,63,44,35,80,74,112

Secondary structure (DSSP, 8-state):
--------------------PPPPP-----------------------SS--PPPHHHHHHHHHTT--HHHHHHHHHHHHHHHHHHHHHHHHHHHHHHHHHHHHHHHHHHHHHHHHTTS-SHHHHHHHHHHHHHHHHHHHHHHHHHHHHHHHHHHHHHHHHHHHHHHHHS----SSS-HHHHHHHHHHHHHHHHHHHHTT-

InterPro domains:
  IPR008685 Centromere protein Mis12 [PF05859] (68-166)

Radius of gyration: 30.81 Å; Cα contacts (8 Å, |Δi|>4): 88; chains: 1; bounding box: 84×53×81 Å